Protein AF-A0A5M6A7K4-F1 (afdb_monomer_lite)

Sequence (296 aa):
MKKTVLKIGRMVAIASSCFLFGFVDASAQKILRKSENMRPVWLVSKTPETTNETFHYQLVEAENESLEKARHDCLLALSRYIGQAWKISGEAETDIRMEQKNGAYTESSVYNFHYKIENEEISVTTTKYDEYWEYVYYPGGGRYHCYVLFGVADVPVPRFDRLSFTRKYGVRGMVRSLIVPGWGQMYKGSTVKGLCILGGEVLLAGGIIVSESLRSSYVKKMHEQPKHQQTYNTKADNWENVRNVCIGAAAALYVYNLIDAIVMNGRKRAVVHRPVQFAMYPSVGECNGVSFALNF

Organism: NCBI:txid246787

Radius of gyration: 30.24 Å; chains: 1; bounding box: 66×81×85 Å

Foldseek 3Di:
DVVVVVVVVVVVVVVVVVVVPDPPPPPQKDFPDKPDPDAFCCPPPNNDDFPDDQWDKDKFKAKFADPVVRVVVSVVRVVVVVCVVVVADFDWDWDWDADDDDPDRPRFTWIWTWGDDPHDIDIKIKTWDDKMWTWIAHPVGIMIMIMTMMIIGPDPDGDDFDKDKFQAPACVLLVLCVVANLRSCVVLVNNVSSCVLRVLLVVLVVLLVVLVVLLVVLVVVLVVCVVCNVVSVVRSVVSVVSNVVSVVSNVVSSVVSNVCSHPDGGHIYIDTDDPFDWDWDFDDDPDTDIDTDTDD

InterPro domains:
  IPR043738 Domain of unknown function DUF5683 [PF18935] (173-268)

Secondary structure (DSSP, 8-state):
-HHHHHHHHHHHHHHHHHTSS------S-EEEEESSSS--HHHHT-PPPPSSSSEEEEEEEEEESSHHHHHHHHHHHHHHHHHHHTT--SPEEEEEEEEEETTEEEEEEEEEEEEEETTEEEEEEEEEEEEEEEEEEETTEEEEEEEEEEEEESSSS-----EEEE---THHHHHHHHHSTTHHHHHTT-HHHHHHHHHHHHHHHHHHHHHHHHHHHHHHHHHH-GGGHHHHHHHHHHHHHHHHHHHHHHHHHHHHHHHHHHHS--S-EEEE----EEEEEEE-SSS-EEEEEEE-

pLDDT: mean 79.08, std 16.54, range [32.59, 95.81]

Structure (mmCIF, N/CA/C/O backbone):
data_AF-A0A5M6A7K4-F1
#
_entry.id   AF-A0A5M6A7K4-F1
#
loop_
_atom_site.group_PDB
_atom_site.id
_atom_site.type_symbol
_atom_site.label_atom_id
_atom_site.label_alt_id
_atom_site.label_comp_id
_atom_site.label_asym_id
_atom_site.label_entity_id
_atom_site.label_seq_id
_atom_site.pdbx_PDB_ins_code
_atom_site.Cartn_x
_atom_site.Cartn_y
_atom_site.Cartn_z
_atom_site.occupancy
_atom_site.B_iso_or_equiv
_atom_site.auth_seq_id
_atom_site.auth_comp_id
_atom_site.auth_asym_id
_atom_site.auth_atom_id
_atom_site.pdbx_PDB_model_num
ATOM 1 N N . MET A 1 1 ? 18.664 19.995 -45.730 1.00 45.81 1 MET A N 1
ATOM 2 C CA . MET A 1 1 ? 18.750 19.017 -44.613 1.00 45.81 1 MET A CA 1
ATOM 3 C C . MET A 1 1 ? 19.050 19.596 -43.219 1.00 45.81 1 MET A C 1
ATOM 5 O O . MET A 1 1 ? 18.811 18.887 -42.253 1.00 45.81 1 MET A O 1
ATOM 9 N N . LYS A 1 2 ? 19.507 20.852 -43.048 1.00 35.69 2 LYS A N 1
ATOM 10 C CA . LYS A 1 2 ? 19.777 21.432 -41.707 1.00 35.69 2 LYS A CA 1
ATOM 11 C C . LYS A 1 2 ? 18.519 21.766 -40.874 1.00 35.69 2 LYS A C 1
ATOM 13 O O . LYS A 1 2 ? 18.569 21.716 -39.653 1.00 35.69 2 LYS A O 1
ATOM 18 N N . LYS A 1 3 ? 17.374 22.050 -41.512 1.00 35.75 3 LYS A N 1
ATOM 19 C CA . LYS A 1 3 ? 16.127 22.446 -40.819 1.00 35.75 3 LYS A CA 1
ATOM 20 C C . LYS A 1 3 ? 15.379 21.284 -40.139 1.00 35.75 3 LYS A C 1
ATOM 22 O O . LYS A 1 3 ? 14.677 21.515 -39.161 1.00 35.75 3 LYS A O 1
ATOM 27 N N . THR A 1 4 ? 15.543 20.047 -40.612 1.00 42.44 4 THR A N 1
ATOM 28 C CA . THR A 1 4 ? 14.817 18.875 -40.081 1.00 42.44 4 THR A CA 1
ATOM 29 C C . THR A 1 4 ? 15.490 18.296 -38.833 1.00 42.44 4 THR A C 1
ATOM 31 O O . THR A 1 4 ? 14.809 17.957 -37.873 1.00 42.44 4 THR A O 1
ATOM 34 N N . VAL A 1 5 ? 16.828 18.286 -38.794 1.00 43.28 5 VAL A N 1
ATOM 35 C CA . VAL A 1 5 ? 17.614 17.844 -37.623 1.00 43.28 5 VAL A CA 1
ATOM 36 C C . VAL A 1 5 ? 17.421 18.794 -36.433 1.00 43.28 5 VAL A C 1
ATOM 38 O O . VAL A 1 5 ? 17.277 18.344 -35.301 1.00 43.28 5 VAL A O 1
ATOM 41 N N . LEU A 1 6 ? 17.299 20.103 -36.690 1.00 36.62 6 LEU A N 1
ATOM 42 C CA . LEU A 1 6 ? 17.031 21.105 -35.651 1.00 36.62 6 LEU A CA 1
ATOM 43 C C . LEU A 1 6 ? 15.612 20.986 -35.054 1.00 36.62 6 LEU A C 1
ATOM 45 O O . LEU A 1 6 ? 15.412 21.292 -33.881 1.00 36.62 6 LEU A O 1
ATOM 49 N N . LYS A 1 7 ? 14.625 20.512 -35.832 1.00 39.88 7 LYS A N 1
ATOM 50 C CA . LYS A 1 7 ? 13.257 20.260 -35.339 1.00 39.88 7 LYS A CA 1
ATOM 51 C C . LYS A 1 7 ? 13.176 19.016 -34.449 1.00 39.88 7 LYS A C 1
ATOM 53 O O . LYS A 1 7 ? 12.461 19.046 -33.454 1.00 39.88 7 LYS A O 1
ATOM 58 N N . ILE A 1 8 ? 13.933 17.964 -34.765 1.00 44.06 8 ILE A N 1
ATOM 59 C CA . ILE A 1 8 ? 13.972 16.733 -33.959 1.00 44.06 8 ILE A CA 1
ATOM 60 C C . ILE A 1 8 ? 14.760 16.969 -32.661 1.00 44.06 8 ILE A C 1
ATOM 62 O O . ILE A 1 8 ? 14.288 16.590 -31.595 1.00 44.06 8 ILE A O 1
ATOM 66 N N . GLY A 1 9 ? 15.878 17.705 -32.715 1.00 40.88 9 GLY A N 1
ATOM 67 C CA . GLY A 1 9 ? 16.622 18.107 -31.512 1.00 40.88 9 GLY A CA 1
ATOM 68 C C . GLY A 1 9 ? 15.810 18.988 -30.552 1.00 40.88 9 GLY A C 1
ATOM 69 O O . GLY A 1 9 ? 15.893 18.808 -29.340 1.00 40.88 9 GLY A O 1
ATOM 70 N N . ARG A 1 10 ? 14.955 19.886 -31.073 1.00 36.62 10 ARG A N 1
ATOM 71 C CA . ARG A 1 10 ? 14.029 20.677 -30.239 1.00 36.62 10 ARG A CA 1
ATOM 72 C C . ARG A 1 10 ? 12.881 19.836 -29.672 1.00 36.62 10 ARG A C 1
ATOM 74 O O . ARG A 1 10 ? 12.503 20.077 -28.536 1.00 36.62 10 ARG A O 1
ATOM 81 N N . MET A 1 11 ? 12.362 18.837 -30.393 1.00 36.78 11 MET A N 1
ATOM 82 C CA . MET A 1 11 ? 11.334 17.939 -29.841 1.00 36.78 11 MET A CA 1
ATOM 83 C C . MET A 1 11 ? 11.874 17.011 -28.745 1.00 36.78 11 MET A C 1
ATOM 85 O O . MET A 1 11 ? 11.184 16.802 -27.754 1.00 36.78 11 MET A O 1
ATOM 89 N N . VAL A 1 12 ? 13.113 16.522 -28.864 1.00 42.81 12 VAL A N 1
ATOM 90 C CA . VAL A 1 12 ? 13.747 15.705 -27.812 1.00 42.81 12 VAL A CA 1
ATOM 91 C C . VAL A 1 12 ? 14.069 16.550 -26.572 1.00 42.81 12 VAL A C 1
ATOM 93 O O . VAL A 1 12 ? 13.842 16.099 -25.455 1.00 42.81 12 VAL A O 1
ATOM 96 N N . ALA A 1 13 ? 14.486 17.810 -26.743 1.00 37.41 13 ALA A N 1
ATOM 97 C CA . ALA A 1 13 ? 14.678 18.728 -25.617 1.00 37.41 13 ALA A CA 1
ATOM 98 C C . ALA A 1 13 ? 13.356 19.105 -24.916 1.00 37.41 13 ALA A C 1
ATOM 100 O O . ALA A 1 13 ? 13.328 19.226 -23.694 1.00 37.41 13 ALA A O 1
ATOM 101 N N . ILE A 1 14 ? 12.249 19.237 -25.658 1.00 39.69 14 ILE A N 1
ATOM 102 C CA . ILE A 1 14 ? 10.921 19.506 -25.078 1.00 39.69 14 ILE A CA 1
ATOM 103 C C . ILE A 1 14 ? 10.372 18.254 -24.368 1.00 39.69 14 ILE A C 1
ATOM 105 O O . ILE A 1 14 ? 9.824 18.375 -23.277 1.00 39.69 14 ILE A O 1
ATOM 109 N N . ALA A 1 15 ? 10.605 17.050 -24.903 1.00 36.81 15 ALA A N 1
ATOM 110 C CA . ALA A 1 15 ? 10.213 15.799 -24.247 1.00 36.81 15 ALA A CA 1
ATOM 111 C C . ALA A 1 15 ? 11.038 15.503 -22.977 1.00 36.81 15 ALA A C 1
ATOM 113 O O . ALA A 1 15 ? 10.474 15.062 -21.977 1.00 36.81 15 ALA A O 1
ATOM 114 N N . SER A 1 16 ? 12.342 15.815 -22.960 1.00 36.19 16 SER A N 1
ATOM 115 C CA . SER A 1 16 ? 13.162 15.734 -21.738 1.00 36.19 16 SER A CA 1
ATOM 116 C C . SER A 1 16 ? 12.837 16.829 -20.720 1.00 36.19 16 SER A C 1
ATOM 118 O O . SER A 1 16 ? 12.965 16.590 -19.522 1.00 36.19 16 SER A O 1
ATOM 120 N N . SER A 1 17 ? 12.366 18.003 -21.153 1.00 32.59 17 SER A N 1
ATOM 121 C CA . SER A 1 17 ? 11.946 19.060 -20.226 1.00 32.59 17 SER A CA 1
ATOM 122 C C . SER A 1 17 ? 10.604 18.759 -19.549 1.00 32.59 17 SER A C 1
ATOM 124 O O . SER A 1 17 ? 10.379 19.239 -18.442 1.00 32.59 17 SER A O 1
ATOM 126 N N . CYS A 1 18 ? 9.737 17.936 -20.149 1.00 35.72 18 CYS A N 1
ATOM 127 C CA . CYS A 1 18 ? 8.481 17.505 -19.523 1.00 35.72 18 CYS A CA 1
ATOM 128 C C . CYS A 1 18 ? 8.669 16.444 -18.425 1.00 35.72 18 CYS A C 1
ATOM 130 O O . CYS A 1 18 ? 7.785 16.293 -17.591 1.00 35.72 18 CYS A O 1
ATOM 132 N N . PHE A 1 19 ? 9.818 15.761 -18.363 1.00 40.25 19 PHE A N 1
ATOM 133 C CA . PHE A 1 19 ? 10.153 14.858 -17.250 1.00 40.25 19 PHE A CA 1
ATOM 134 C C . PHE A 1 19 ? 10.735 15.581 -16.021 1.00 40.25 19 PHE A C 1
ATOM 136 O O . PHE A 1 19 ? 10.876 14.969 -14.965 1.00 40.25 19 PHE A O 1
ATOM 143 N N . LEU A 1 20 ? 11.047 16.878 -16.140 1.00 38.31 20 LEU A N 1
ATOM 144 C CA . LEU A 1 20 ? 11.558 17.716 -15.047 1.00 38.31 20 LEU A CA 1
ATOM 145 C C . LEU A 1 20 ? 10.519 18.687 -14.474 1.00 38.31 20 LEU A C 1
ATOM 147 O O . LEU A 1 20 ? 10.779 19.309 -13.446 1.00 38.31 20 LEU A O 1
ATOM 151 N N . PHE A 1 21 ? 9.321 18.769 -15.059 1.00 37.84 21 PHE A N 1
ATOM 152 C CA . PHE A 1 21 ? 8.174 19.342 -14.363 1.00 37.84 21 PHE A CA 1
ATOM 153 C C . PHE A 1 21 ? 7.624 18.288 -13.409 1.00 37.84 21 PHE A C 1
ATOM 155 O O . PHE A 1 21 ? 6.645 17.597 -13.689 1.00 37.84 21 PHE A O 1
ATOM 162 N N . GLY A 1 22 ? 8.322 18.155 -12.277 1.00 39.47 22 GLY A N 1
ATOM 163 C CA . GLY A 1 22 ? 7.760 17.571 -11.077 1.00 39.47 22 GLY A CA 1
ATOM 164 C C . GLY A 1 22 ? 6.366 18.148 -10.880 1.00 39.47 22 GLY A C 1
ATOM 165 O O . GLY A 1 22 ? 6.172 19.362 -10.952 1.00 39.47 22 GLY A O 1
ATOM 166 N N . PHE A 1 23 ? 5.413 17.236 -10.737 1.00 40.03 23 PHE A N 1
ATOM 167 C CA . PHE A 1 23 ? 4.038 17.495 -10.365 1.00 40.03 23 PHE A CA 1
ATOM 168 C C . PHE A 1 23 ? 3.978 18.699 -9.428 1.00 40.03 23 PHE A C 1
ATOM 170 O O . PHE A 1 23 ? 4.566 18.697 -8.348 1.00 40.03 23 PHE A O 1
ATOM 177 N N . VAL A 1 24 ? 3.323 19.754 -9.902 1.00 37.09 24 VAL A N 1
ATOM 178 C CA . VAL A 1 24 ? 2.958 20.898 -9.083 1.00 37.09 24 VAL A CA 1
ATOM 179 C C . VAL A 1 24 ? 2.036 20.344 -8.003 1.00 37.09 24 VAL A C 1
ATOM 181 O O . VAL A 1 24 ? 0.857 20.110 -8.263 1.00 37.09 24 VAL A O 1
ATOM 184 N N . ASP A 1 25 ? 2.569 20.094 -6.807 1.00 39.78 25 ASP A N 1
ATOM 185 C CA . ASP A 1 25 ? 1.758 19.911 -5.608 1.00 39.78 25 ASP A CA 1
ATOM 186 C C . ASP A 1 25 ? 1.135 21.274 -5.282 1.00 39.78 25 ASP A C 1
ATOM 188 O O . ASP A 1 25 ? 1.586 22.026 -4.420 1.00 39.78 25 ASP A O 1
ATOM 192 N N . ALA A 1 26 ? 0.071 21.613 -6.009 1.00 42.75 26 ALA A N 1
ATOM 193 C CA . ALA A 1 26 ? -0.894 22.631 -5.621 1.00 42.75 26 ALA A CA 1
ATOM 194 C C . ALA A 1 26 ? -1.810 22.064 -4.521 1.00 42.75 26 ALA A C 1
ATOM 196 O O . ALA A 1 26 ? -3.032 22.067 -4.630 1.00 42.75 26 ALA A O 1
ATOM 197 N N . SER A 1 27 ? -1.197 21.556 -3.454 1.00 47.81 27 SER A N 1
ATOM 198 C CA . SER A 1 27 ? -1.838 21.335 -2.168 1.00 47.81 27 SER A CA 1
ATOM 199 C C . SER A 1 27 ? -0.900 21.905 -1.117 1.00 47.81 27 SER A C 1
ATOM 201 O O . SER A 1 27 ? 0.233 21.457 -0.968 1.00 47.81 27 SER A O 1
ATOM 203 N N . ALA A 1 28 ? -1.363 22.909 -0.375 1.00 57.09 28 ALA A N 1
ATOM 204 C CA . ALA A 1 28 ? -0.623 23.547 0.715 1.00 57.09 28 ALA A CA 1
ATOM 205 C C . ALA A 1 28 ? -0.355 22.608 1.916 1.00 57.09 28 ALA A C 1
ATOM 207 O O . ALA A 1 28 ? 0.068 23.067 2.975 1.00 57.09 28 ALA A O 1
ATOM 208 N N . GLN A 1 29 ? -0.628 21.309 1.769 1.00 70.81 29 GLN A N 1
ATOM 209 C CA . GLN A 1 29 ? -0.476 20.282 2.786 1.00 70.81 29 GLN A CA 1
ATOM 210 C C . GLN A 1 29 ? 0.828 19.526 2.561 1.00 70.81 29 GLN A C 1
ATOM 212 O O . GLN A 1 29 ? 0.985 18.783 1.591 1.00 70.81 29 GLN A O 1
ATOM 217 N N . LYS A 1 30 ? 1.771 19.687 3.489 1.00 82.38 30 LYS A N 1
ATOM 218 C CA . LYS A 1 30 ? 3.029 18.939 3.464 1.00 82.38 30 LYS A CA 1
ATOM 219 C C . LYS A 1 30 ? 3.018 17.880 4.555 1.00 82.38 30 LYS A C 1
ATOM 221 O O . LYS A 1 30 ? 2.994 18.210 5.738 1.00 82.38 30 LYS A O 1
ATOM 226 N N . ILE A 1 31 ? 3.095 16.608 4.165 1.00 84.50 31 ILE A N 1
ATOM 227 C CA . ILE A 1 31 ? 3.308 15.508 5.112 1.00 84.50 31 ILE A CA 1
ATOM 228 C C . ILE A 1 31 ? 4.764 15.568 5.584 1.00 84.50 31 ILE A C 1
ATOM 230 O O . ILE A 1 31 ? 5.691 15.345 4.804 1.00 84.50 31 ILE A O 1
ATOM 234 N N . LEU A 1 32 ? 4.973 15.885 6.861 1.00 85.69 32 LEU A N 1
ATOM 235 C CA . LEU A 1 32 ? 6.304 16.020 7.459 1.00 85.69 32 LEU A CA 1
ATOM 236 C C . LEU A 1 32 ? 6.776 14.723 8.118 1.00 85.69 32 LEU A C 1
ATOM 238 O O . LEU A 1 32 ? 7.954 14.377 8.037 1.00 85.69 32 LEU A O 1
ATOM 242 N N . ARG A 1 33 ? 5.868 14.006 8.788 1.00 89.81 33 ARG A N 1
ATOM 243 C CA . ARG A 1 33 ? 6.166 12.742 9.478 1.00 89.81 33 ARG A CA 1
ATOM 244 C C . ARG A 1 33 ? 5.052 11.741 9.238 1.00 89.81 33 ARG A C 1
ATOM 246 O O . ARG A 1 33 ? 3.922 12.117 8.959 1.00 89.81 33 ARG A O 1
ATOM 253 N N . LYS A 1 34 ? 5.381 10.463 9.356 1.00 92.75 34 LYS A N 1
ATOM 254 C CA . LYS A 1 34 ? 4.441 9.354 9.215 1.00 92.75 34 LYS A CA 1
ATOM 255 C C . LYS A 1 34 ? 4.943 8.152 9.995 1.00 92.75 34 LYS A C 1
ATOM 257 O O . LYS A 1 34 ? 6.152 7.970 10.130 1.00 92.75 34 LYS A O 1
ATOM 262 N N . SER A 1 35 ? 4.003 7.354 10.478 1.00 90.62 35 SER A N 1
ATOM 263 C CA . SER A 1 35 ? 4.255 6.078 11.156 1.00 90.62 35 SER A CA 1
ATOM 264 C C . SER A 1 35 ? 4.945 5.056 10.249 1.00 90.62 35 SER A C 1
ATOM 266 O O . SER A 1 35 ? 5.832 4.327 10.681 1.00 90.62 35 SER A O 1
ATOM 268 N N . GLU A 1 36 ? 4.569 5.030 8.971 1.00 87.81 36 GLU A N 1
ATOM 269 C CA . GLU A 1 36 ? 5.081 4.091 7.975 1.00 87.81 36 GLU A CA 1
ATOM 270 C C . GLU A 1 36 ? 5.543 4.823 6.722 1.00 87.81 36 GLU A C 1
ATOM 272 O O . GLU A 1 36 ? 4.942 5.805 6.296 1.00 87.81 36 GLU A O 1
ATOM 277 N N . ASN A 1 37 ? 6.563 4.292 6.044 1.00 86.06 37 ASN A N 1
ATOM 278 C CA . ASN A 1 37 ? 7.068 4.889 4.804 1.00 86.06 37 ASN A CA 1
ATOM 279 C C . ASN A 1 37 ? 6.017 4.974 3.688 1.00 86.06 37 ASN A C 1
ATOM 281 O O . ASN A 1 37 ? 6.095 5.861 2.837 1.00 86.06 37 ASN A O 1
ATOM 285 N N . MET A 1 38 ? 5.039 4.072 3.676 1.00 87.19 38 MET A N 1
ATOM 286 C CA . MET A 1 38 ? 3.926 4.092 2.734 1.00 87.19 38 MET A CA 1
ATOM 287 C C . MET A 1 38 ? 2.628 3.822 3.485 1.00 87.19 38 MET A C 1
ATOM 289 O O . MET A 1 38 ? 2.605 2.952 4.356 1.00 87.19 38 MET A O 1
ATOM 293 N N . ARG A 1 39 ? 1.550 4.506 3.086 1.00 90.94 39 ARG A N 1
ATOM 294 C CA . ARG A 1 39 ? 0.203 4.216 3.586 1.00 90.94 39 ARG A CA 1
ATOM 295 C C . ARG A 1 39 ? -0.130 2.724 3.377 1.00 90.94 39 ARG A C 1
ATOM 297 O O . ARG A 1 39 ? 0.174 2.186 2.302 1.00 90.94 39 ARG A O 1
ATOM 304 N N . PRO A 1 40 ? -0.701 2.037 4.379 1.00 92.44 40 PRO A N 1
ATOM 305 C CA . PRO A 1 40 ? -0.986 0.607 4.304 1.00 92.44 40 PRO A CA 1
ATOM 306 C 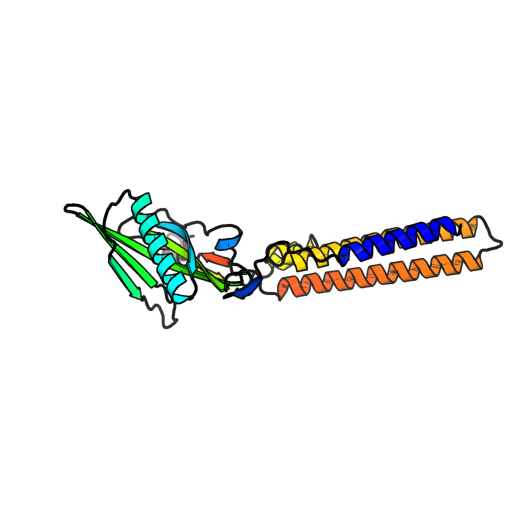C . PRO A 1 40 ? -2.099 0.283 3.295 1.00 92.44 40 PRO A C 1
ATOM 308 O O . PRO A 1 40 ? -2.907 1.131 2.921 1.00 92.44 40 PRO A O 1
ATOM 311 N N . VAL A 1 41 ? -2.154 -0.974 2.845 1.00 90.62 41 VAL A N 1
ATOM 312 C CA . VAL A 1 41 ? -3.123 -1.446 1.833 1.00 90.62 41 VAL A CA 1
ATOM 313 C C . VAL A 1 41 ? -4.574 -1.261 2.288 1.00 90.62 41 VAL A C 1
ATOM 315 O O . VAL A 1 41 ? -5.408 -0.860 1.471 1.00 90.62 41 VAL A O 1
ATOM 318 N N . TRP A 1 42 ? -4.838 -1.503 3.578 1.00 91.25 42 TRP A N 1
ATOM 319 C CA . TRP A 1 42 ? -6.162 -1.361 4.189 1.00 91.25 42 TRP A CA 1
ATOM 320 C C . TRP A 1 42 ? -6.663 0.084 4.229 1.00 91.25 42 TRP A C 1
ATOM 322 O O . TRP A 1 42 ? -7.867 0.286 4.292 1.00 91.25 42 TRP A O 1
ATOM 332 N N . LEU A 1 43 ? -5.760 1.068 4.134 1.00 91.31 43 LEU A N 1
ATOM 333 C CA . LEU A 1 43 ? -6.108 2.486 4.066 1.00 91.31 43 LEU A CA 1
ATOM 334 C C . LEU A 1 43 ? -6.292 2.969 2.620 1.00 91.31 43 LEU A C 1
ATOM 336 O O . LEU A 1 43 ? -7.163 3.777 2.337 1.00 91.31 43 LEU A O 1
ATOM 340 N N . VAL A 1 44 ? -5.448 2.505 1.692 1.00 87.12 44 VAL A N 1
ATOM 341 C CA . VAL A 1 44 ? -5.395 3.073 0.329 1.00 87.12 44 VAL A CA 1
ATOM 342 C C . VAL A 1 44 ? -6.336 2.387 -0.655 1.00 87.12 44 VAL A C 1
ATOM 344 O O . VAL A 1 44 ? -6.747 3.006 -1.630 1.00 87.12 44 VAL A O 1
ATOM 347 N N . SER A 1 45 ? -6.587 1.089 -0.485 1.00 79.94 45 SER A N 1
ATOM 348 C CA . SER A 1 45 ? -7.190 0.288 -1.559 1.00 79.94 45 SER A CA 1
ATOM 349 C C . SER A 1 45 ? -8.358 -0.565 -1.112 1.00 79.94 45 SER A C 1
ATOM 351 O O . SER A 1 45 ? -9.428 -0.470 -1.701 1.00 79.94 45 SER A O 1
ATOM 353 N N . LYS A 1 46 ? -8.154 -1.434 -0.121 1.00 80.62 46 LYS A N 1
ATOM 354 C CA . LYS A 1 46 ? -9.167 -2.403 0.274 1.00 80.62 46 LYS A CA 1
ATOM 355 C C . LYS A 1 46 ? -8.945 -2.821 1.717 1.00 80.62 46 LYS A C 1
ATOM 357 O O . LYS A 1 46 ? -7.864 -3.313 2.053 1.00 80.62 46 LYS A O 1
ATOM 362 N N . THR A 1 47 ? -9.968 -2.630 2.542 1.00 85.69 47 THR A N 1
ATOM 363 C CA . THR A 1 47 ? -10.041 -3.205 3.885 1.00 85.69 47 THR A CA 1
ATOM 364 C C . THR A 1 47 ? -10.011 -4.735 3.796 1.00 85.69 47 THR A C 1
ATOM 366 O O . THR A 1 47 ? -10.442 -5.302 2.789 1.00 85.69 47 THR A O 1
ATOM 369 N N . PRO A 1 48 ? -9.443 -5.442 4.786 1.00 85.06 48 PRO A N 1
ATOM 370 C CA . PRO A 1 48 ? -9.429 -6.900 4.755 1.00 85.06 48 PRO A CA 1
ATOM 371 C C . PRO A 1 48 ? -10.858 -7.457 4.668 1.00 85.06 48 PRO A C 1
ATOM 373 O O . PRO A 1 48 ? -11.795 -6.849 5.173 1.00 85.06 48 PRO A O 1
ATOM 376 N N . GLU A 1 49 ? -11.023 -8.601 4.010 1.00 85.19 49 GLU A N 1
ATOM 377 C CA . GLU A 1 49 ? -12.286 -9.343 4.062 1.00 85.19 49 GLU A CA 1
ATOM 378 C C . GLU A 1 49 ? -12.317 -10.172 5.341 1.00 85.19 49 GLU A C 1
ATOM 380 O O . GLU A 1 49 ? -11.294 -10.747 5.729 1.00 85.19 49 GLU A O 1
ATOM 385 N N . THR A 1 50 ? -13.477 -10.221 5.986 1.00 86.25 50 THR A N 1
ATOM 386 C CA . THR A 1 50 ? -13.683 -11.012 7.197 1.00 86.25 50 THR A CA 1
ATOM 387 C C . THR A 1 50 ? -13.728 -12.499 6.851 1.00 86.25 50 THR A C 1
ATOM 389 O O . THR A 1 50 ? -14.217 -12.894 5.790 1.00 86.25 50 THR A O 1
ATOM 392 N N . THR A 1 51 ? -13.203 -13.362 7.728 1.00 83.88 51 THR A N 1
ATOM 393 C CA . THR A 1 51 ? -13.353 -14.822 7.537 1.00 83.88 51 THR A CA 1
ATOM 394 C C . THR A 1 51 ? -14.713 -15.356 7.964 1.00 83.88 51 THR A C 1
ATOM 396 O O . THR A 1 51 ? -15.037 -16.505 7.667 1.00 83.88 51 THR A O 1
ATOM 399 N N . ASN A 1 52 ? -15.477 -14.558 8.704 1.00 85.62 52 ASN A N 1
ATOM 400 C CA . ASN A 1 52 ? -16.756 -14.937 9.277 1.00 85.62 52 ASN A CA 1
ATOM 401 C C . ASN A 1 52 ? -17.667 -13.708 9.424 1.00 85.62 52 ASN A C 1
ATOM 403 O O . ASN A 1 52 ? -17.225 -12.573 9.262 1.00 85.62 52 ASN A O 1
ATOM 407 N N . GLU A 1 53 ? -18.931 -13.961 9.750 1.00 88.44 53 GLU A N 1
ATOM 408 C CA . GLU A 1 53 ? -19.988 -12.946 9.865 1.00 88.44 53 GLU A CA 1
ATOM 409 C C . GLU A 1 53 ? -20.188 -12.452 11.310 1.00 88.44 53 GLU A C 1
ATOM 411 O O . GLU A 1 53 ? -21.157 -11.767 11.605 1.00 88.44 53 GLU A O 1
ATOM 416 N N . THR A 1 54 ? -19.297 -12.815 12.244 1.00 89.81 54 THR A N 1
ATOM 417 C CA . THR A 1 54 ? -19.440 -12.441 13.668 1.00 89.81 54 THR A CA 1
ATOM 418 C C . THR A 1 54 ? -18.934 -11.032 13.975 1.00 89.81 54 THR A C 1
ATOM 420 O O . THR A 1 54 ? -19.123 -10.530 15.084 1.00 89.81 54 THR A O 1
ATOM 423 N N . PHE A 1 55 ? -18.239 -10.415 13.022 1.00 91.62 55 PHE A N 1
ATOM 424 C CA . PHE A 1 55 ? -17.681 -9.079 13.141 1.00 91.62 55 PHE A CA 1
ATOM 425 C C . PHE A 1 55 ? -17.466 -8.473 11.751 1.00 91.62 55 PHE A C 1
ATOM 427 O O . PHE A 1 55 ? -17.330 -9.201 10.763 1.00 91.62 55 PHE A O 1
ATOM 434 N N . HIS A 1 56 ? -17.315 -7.153 11.696 1.00 93.25 56 HIS A N 1
ATOM 435 C CA . HIS A 1 56 ? -16.903 -6.428 10.498 1.00 93.25 56 HIS A CA 1
ATOM 436 C C . HIS A 1 56 ? -15.708 -5.508 10.768 1.00 93.25 56 HIS A C 1
ATOM 438 O O . HIS A 1 56 ? -15.424 -5.116 11.902 1.00 93.25 56 HIS A O 1
ATOM 444 N N . TYR A 1 57 ? -14.974 -5.165 9.707 1.00 93.19 57 TYR A N 1
ATOM 445 C CA . TYR A 1 57 ? -13.892 -4.188 9.787 1.00 93.19 57 TYR A CA 1
ATOM 446 C C . TYR A 1 57 ? -14.430 -2.770 9.643 1.00 93.19 57 TYR A C 1
ATOM 448 O O . TYR A 1 57 ? -15.090 -2.462 8.653 1.00 93.19 57 TYR A O 1
ATOM 456 N N . GLN A 1 58 ? -14.055 -1.896 10.574 1.00 94.00 58 GLN A N 1
ATOM 457 C CA . GLN A 1 58 ? -14.374 -0.476 10.529 1.00 94.00 58 GLN A CA 1
ATOM 458 C C . GLN A 1 58 ? -13.091 0.356 10.492 1.00 94.00 58 GLN A C 1
ATOM 460 O O . GLN A 1 58 ? -12.218 0.236 11.354 1.00 94.00 58 GLN A O 1
ATOM 465 N N . LEU A 1 59 ? -12.986 1.219 9.481 1.00 94.62 59 LEU A N 1
ATOM 466 C CA . LEU A 1 59 ? -11.943 2.237 9.398 1.00 94.62 59 LEU A CA 1
ATOM 467 C C . LEU A 1 59 ? -12.434 3.504 10.095 1.00 94.62 59 LEU A C 1
ATOM 469 O O . LEU A 1 59 ? -13.519 3.998 9.789 1.00 94.62 59 LEU A O 1
ATOM 473 N N . VAL A 1 60 ? -11.627 4.032 11.008 1.00 94.44 60 VAL A N 1
ATOM 474 C CA . VAL A 1 60 ? -11.905 5.301 11.679 1.00 94.44 60 VAL A CA 1
ATOM 475 C C . VAL A 1 60 ? -10.718 6.234 11.508 1.00 94.44 60 VAL A C 1
ATOM 477 O O . VAL A 1 60 ? -9.564 5.807 11.593 1.00 94.44 60 VAL A O 1
ATOM 480 N N . GLU A 1 61 ? -11.013 7.505 11.260 1.00 95.50 61 GLU A N 1
ATOM 481 C CA . GLU A 1 61 ? -10.027 8.568 11.121 1.00 95.50 61 GLU A CA 1
ATOM 482 C C . GLU A 1 61 ? -10.351 9.732 12.056 1.00 95.50 61 GLU A C 1
ATOM 484 O O . GLU A 1 61 ? -11.519 10.032 12.316 1.00 95.50 61 GLU A O 1
ATOM 489 N N . ALA A 1 62 ? -9.310 10.379 12.570 1.00 95.06 62 ALA A N 1
ATOM 490 C CA . ALA A 1 62 ? -9.435 11.601 13.349 1.00 95.06 62 ALA A CA 1
ATOM 491 C C . ALA A 1 62 ? -8.185 12.472 13.218 1.00 95.06 62 ALA A C 1
ATOM 493 O O . ALA A 1 62 ? -7.085 11.990 12.925 1.00 95.06 62 ALA A O 1
ATOM 494 N N . GLU A 1 63 ? -8.356 13.767 13.472 1.00 93.94 63 GLU A N 1
ATOM 495 C CA . GLU A 1 63 ? -7.304 14.768 13.340 1.00 93.94 63 GLU A CA 1
ATOM 496 C C . GLU A 1 63 ? -7.173 15.600 14.606 1.00 93.94 63 GLU A C 1
ATOM 498 O O . GLU A 1 63 ? -8.149 16.182 15.076 1.00 93.94 63 GLU A O 1
ATOM 503 N N . ASN A 1 64 ? -5.957 15.711 15.138 1.00 93.75 64 ASN A N 1
ATOM 504 C CA . ASN A 1 64 ? -5.703 16.547 16.308 1.00 93.75 64 ASN A CA 1
ATOM 505 C C . ASN A 1 64 ? -4.256 17.069 16.339 1.00 93.75 64 ASN A C 1
ATOM 507 O O . ASN A 1 64 ? -3.390 16.616 15.599 1.00 93.75 64 ASN A O 1
ATOM 511 N N . GLU A 1 65 ? -3.964 18.028 17.210 1.00 91.62 65 GLU A N 1
ATOM 512 C CA . GLU A 1 65 ? -2.632 18.628 17.383 1.00 91.62 65 GLU A CA 1
ATOM 513 C C . GLU A 1 65 ? -1.618 17.661 18.013 1.00 91.62 65 GLU A C 1
ATOM 515 O O . GLU A 1 65 ? -0.414 17.776 17.786 1.00 91.62 65 GLU A O 1
ATOM 520 N N . SER A 1 66 ? -2.099 16.689 18.794 1.00 93.12 66 SER A N 1
ATOM 521 C CA . SER A 1 66 ? -1.284 15.650 19.431 1.00 93.12 66 SER A CA 1
ATOM 522 C C . SER A 1 66 ? -1.732 14.263 18.988 1.00 93.12 66 SER A C 1
ATOM 524 O O . SER A 1 66 ? -2.928 14.008 18.855 1.00 93.12 66 SER A O 1
ATOM 526 N N . LEU A 1 67 ? -0.772 13.350 18.823 1.00 91.56 67 LEU A N 1
ATOM 527 C CA . LEU A 1 67 ? -1.038 11.966 18.440 1.00 91.56 67 LEU A CA 1
ATOM 528 C C . LEU A 1 67 ? -1.959 11.254 19.441 1.00 91.56 67 LEU A C 1
ATOM 530 O O . LEU A 1 67 ? -2.884 10.567 19.023 1.00 91.56 67 LEU A O 1
ATOM 534 N N . GLU A 1 68 ? -1.758 11.455 20.747 1.00 91.81 68 GLU A N 1
ATOM 535 C CA . GLU A 1 68 ? -2.606 10.815 21.766 1.00 91.81 68 GLU A CA 1
ATOM 536 C C . GLU A 1 68 ? -4.040 11.345 21.736 1.00 91.81 68 GLU A C 1
ATOM 538 O O . GLU A 1 68 ? -4.989 10.578 21.872 1.00 91.81 68 GLU A O 1
ATOM 543 N N . LYS A 1 69 ? -4.211 12.647 21.475 1.00 93.50 69 LYS A N 1
ATOM 544 C CA . LYS A 1 69 ? -5.544 13.232 21.291 1.00 93.50 69 LYS A CA 1
ATOM 545 C C . LYS A 1 69 ? -6.208 12.690 20.026 1.00 93.50 69 LYS A C 1
ATOM 547 O O . LYS A 1 69 ? -7.362 12.302 20.084 1.00 93.50 69 LYS A O 1
ATOM 552 N N . ALA A 1 70 ? -5.469 12.568 18.921 1.00 93.88 70 ALA A N 1
ATOM 553 C CA . ALA A 1 70 ? -5.994 11.991 17.683 1.00 93.88 70 ALA A CA 1
ATOM 554 C C . ALA A 1 70 ? -6.395 10.513 17.861 1.00 93.88 70 ALA A C 1
ATOM 556 O O . ALA A 1 70 ? -7.426 10.089 17.352 1.00 93.88 70 ALA A O 1
ATOM 557 N N . ARG A 1 71 ? -5.627 9.725 18.627 1.00 92.44 71 ARG A N 1
ATOM 558 C CA . ARG A 1 71 ? -6.003 8.346 18.992 1.00 92.44 71 ARG A CA 1
ATOM 559 C C . ARG A 1 71 ? -7.270 8.296 19.836 1.00 92.44 71 ARG A C 1
ATOM 561 O O . ARG A 1 71 ? -8.132 7.459 19.582 1.00 92.44 71 ARG A O 1
ATOM 568 N N . HIS A 1 72 ? -7.381 9.179 20.825 1.00 91.75 72 HIS A N 1
ATOM 569 C CA . HIS A 1 72 ? -8.584 9.293 21.640 1.00 91.75 72 HIS A CA 1
ATOM 570 C C . HIS A 1 72 ? -9.798 9.693 20.788 1.00 91.75 72 HIS A C 1
ATOM 572 O O . HIS A 1 72 ? -10.846 9.059 20.878 1.00 91.75 72 HIS A O 1
ATOM 578 N N . ASP A 1 73 ? -9.637 10.658 19.883 1.00 93.94 73 ASP A N 1
ATOM 579 C CA . ASP A 1 73 ? -10.690 11.085 18.962 1.00 93.94 73 ASP A CA 1
ATOM 580 C C . ASP A 1 73 ? -11.110 9.967 17.996 1.00 93.94 73 ASP A C 1
ATOM 582 O O . ASP A 1 73 ? -12.296 9.853 17.691 1.00 93.94 73 ASP A O 1
ATOM 586 N N . CYS A 1 74 ? -10.190 9.089 17.571 1.00 93.88 74 CYS A N 1
ATOM 587 C CA . CYS A 1 74 ? -10.543 7.875 16.826 1.00 93.88 74 CYS A CA 1
ATOM 588 C C . CYS A 1 74 ? -11.441 6.939 17.650 1.00 93.88 74 CYS A C 1
ATOM 590 O O . CYS A 1 74 ? -12.388 6.373 17.109 1.00 93.88 74 CYS A O 1
ATOM 592 N N . LEU A 1 75 ? -11.191 6.777 18.953 1.00 90.94 75 LEU A N 1
ATOM 593 C CA . LEU A 1 75 ? -12.068 5.975 19.819 1.00 90.94 75 LEU A CA 1
ATOM 594 C C . LEU A 1 75 ? -13.447 6.627 19.984 1.00 90.94 75 LEU A C 1
ATOM 596 O O . LEU A 1 75 ? -14.459 5.931 19.934 1.00 90.94 75 LEU A O 1
ATOM 600 N N . LEU A 1 76 ? -13.506 7.956 20.102 1.00 91.25 76 LEU A N 1
ATOM 601 C CA . LEU A 1 76 ? -14.772 8.697 20.138 1.00 91.25 76 LEU A CA 1
ATOM 602 C C . LEU A 1 76 ? -15.537 8.605 18.811 1.00 91.25 76 LEU A C 1
ATOM 604 O O . LEU A 1 76 ? -16.762 8.518 18.791 1.00 91.25 76 LEU A O 1
ATOM 608 N N . ALA A 1 77 ? -14.839 8.636 17.679 1.00 93.44 77 ALA A N 1
ATOM 609 C CA . ALA A 1 77 ? -15.457 8.450 16.373 1.00 93.44 77 ALA A CA 1
ATOM 610 C C . ALA A 1 77 ? -15.977 7.012 16.197 1.00 93.44 77 ALA A C 1
ATOM 612 O O . ALA A 1 77 ? -17.072 6.829 15.664 1.00 93.44 77 ALA A O 1
ATOM 613 N N . LEU A 1 78 ? -15.260 6.008 16.717 1.00 92.88 78 LEU A N 1
ATOM 614 C CA . LEU A 1 78 ? -15.729 4.622 16.750 1.00 92.88 78 LEU A CA 1
ATOM 615 C C . LEU A 1 78 ? -16.991 4.465 17.609 1.00 92.88 78 LEU A C 1
ATOM 617 O O . LEU A 1 78 ? -17.960 3.862 17.155 1.00 92.88 78 LEU A O 1
ATOM 621 N N . SER A 1 79 ? -17.016 5.033 18.818 1.00 90.12 79 SER A N 1
ATOM 622 C CA . SER A 1 79 ? -18.187 4.937 19.700 1.00 90.12 79 SER A CA 1
ATOM 623 C C . SER A 1 79 ? -19.419 5.627 19.103 1.00 90.12 79 SER A C 1
ATOM 625 O O . SER A 1 79 ? -20.533 5.113 19.222 1.00 90.12 79 SER A O 1
ATOM 627 N N . ARG A 1 80 ? -19.230 6.749 18.391 1.00 90.50 80 ARG A N 1
ATOM 628 C CA . ARG A 1 80 ? -20.296 7.407 17.615 1.00 90.50 80 ARG A CA 1
ATOM 629 C C . ARG A 1 80 ? -20.786 6.537 16.463 1.00 90.50 80 ARG A C 1
ATOM 631 O O . ARG A 1 80 ? -21.994 6.454 16.264 1.00 90.50 80 ARG A O 1
ATOM 638 N N . TYR A 1 81 ? -19.879 5.895 15.725 1.00 91.94 81 TYR A N 1
ATOM 639 C CA . TYR A 1 81 ? -20.243 4.966 14.653 1.00 91.94 81 TYR A CA 1
ATOM 640 C C . TYR A 1 81 ? -21.107 3.818 15.185 1.00 91.94 81 TYR A C 1
ATOM 642 O O . TYR A 1 81 ? -22.181 3.573 14.645 1.00 91.94 81 TYR A O 1
ATOM 650 N N . ILE A 1 82 ? -20.689 3.175 16.280 1.00 89.75 82 ILE A N 1
ATOM 651 C CA . ILE A 1 82 ? -21.442 2.084 16.918 1.00 89.75 82 ILE A CA 1
ATOM 652 C C . ILE A 1 82 ? -22.820 2.580 17.377 1.00 89.75 82 ILE A C 1
ATOM 654 O O . ILE A 1 82 ? -23.836 1.961 17.061 1.00 89.75 82 ILE A O 1
ATOM 658 N N . GLY A 1 83 ? -22.868 3.738 18.044 1.00 86.31 83 GLY A N 1
ATOM 659 C CA . GLY A 1 83 ? -24.125 4.344 18.485 1.00 86.31 83 GLY A CA 1
ATOM 660 C C . GLY A 1 83 ? -25.092 4.616 17.329 1.00 86.31 83 GLY A C 1
ATOM 661 O O . GLY A 1 83 ? -26.279 4.317 17.426 1.00 86.31 83 GLY A O 1
ATOM 662 N N . GLN A 1 84 ? -24.591 5.114 16.195 1.00 87.56 84 GLN A N 1
ATOM 663 C CA . GLN A 1 84 ? -25.405 5.348 14.998 1.00 87.56 84 GLN A CA 1
ATOM 664 C C . GLN A 1 84 ? -25.849 4.046 14.322 1.00 87.56 84 GLN A C 1
ATOM 666 O O . GLN A 1 84 ? -27.022 3.915 13.968 1.00 87.56 84 GLN A O 1
ATOM 671 N N . ALA A 1 85 ? -24.936 3.087 14.155 1.00 85.94 85 ALA A N 1
ATOM 672 C CA . ALA A 1 85 ? -25.203 1.817 13.486 1.00 85.94 85 ALA A CA 1
ATOM 673 C C . ALA A 1 85 ? -26.282 1.008 14.217 1.00 85.94 85 ALA A C 1
ATOM 675 O O . ALA A 1 85 ? -27.165 0.431 13.582 1.00 85.94 85 ALA A O 1
ATOM 676 N N . TRP A 1 86 ? -26.239 1.001 15.550 1.00 83.56 86 TRP A N 1
ATOM 677 C CA . TRP A 1 86 ? -27.167 0.235 16.386 1.00 83.56 86 TRP A CA 1
ATOM 678 C C . TRP A 1 86 ? -28.318 1.079 16.945 1.00 83.56 86 TRP A C 1
ATOM 680 O O . TRP A 1 86 ? -29.148 0.565 17.688 1.00 83.56 86 TRP A O 1
ATOM 690 N N . LYS A 1 87 ? -28.405 2.358 16.548 1.00 82.56 87 LYS A N 1
ATOM 691 C CA . LYS A 1 87 ? -29.435 3.322 16.980 1.00 82.56 87 LYS A CA 1
ATOM 692 C C . LYS A 1 87 ? -29.529 3.456 18.503 1.00 82.56 87 LYS A C 1
ATOM 694 O O . LYS A 1 87 ? -30.617 3.525 19.068 1.00 82.56 87 LYS A O 1
ATOM 699 N N . ILE A 1 88 ? -28.374 3.508 19.151 1.00 79.62 88 ILE A N 1
ATOM 700 C CA . ILE A 1 88 ? -28.236 3.622 20.598 1.00 79.62 88 ILE A CA 1
ATOM 701 C C . ILE A 1 88 ? -28.054 5.094 20.977 1.00 79.62 88 ILE A C 1
ATOM 703 O O . ILE A 1 88 ? -27.150 5.769 20.482 1.00 79.62 88 ILE A O 1
ATOM 707 N N . SER A 1 89 ? -28.888 5.583 21.893 1.00 64.94 89 SER A N 1
ATOM 708 C CA . SER A 1 89 ? -28.732 6.884 22.548 1.00 64.94 89 SER A CA 1
ATOM 709 C C . SER A 1 89 ? -28.300 6.669 24.000 1.00 64.94 89 SER A C 1
ATOM 711 O O . SER A 1 89 ? -29.140 6.437 24.865 1.00 64.94 89 SER A O 1
ATOM 713 N N . GLY A 1 90 ? -26.993 6.711 24.267 1.00 66.00 90 GLY A N 1
ATOM 714 C CA . GLY A 1 90 ? -26.440 6.531 25.612 1.00 66.00 90 GLY A CA 1
ATOM 715 C C . GLY A 1 90 ? -24.967 6.930 25.702 1.00 66.00 90 GLY A C 1
ATOM 716 O O . GLY A 1 90 ? -24.296 7.095 24.681 1.00 66.00 90 GLY A O 1
ATOM 717 N N . GLU A 1 91 ? -24.471 7.097 26.927 1.00 67.62 91 GLU A N 1
ATOM 718 C CA . GLU A 1 91 ? -23.041 7.281 27.195 1.00 67.62 91 GLU A CA 1
ATOM 719 C C . GLU A 1 91 ? -22.320 5.931 27.098 1.00 67.62 91 GLU A C 1
ATOM 721 O O . GLU A 1 91 ? -22.815 4.925 27.607 1.00 67.62 91 GLU A O 1
ATOM 726 N N . ALA A 1 92 ? -21.170 5.914 26.419 1.00 72.06 92 ALA A N 1
ATOM 727 C CA . ALA A 1 92 ? -20.355 4.719 26.245 1.00 72.06 92 ALA A CA 1
ATOM 728 C C . ALA A 1 92 ? -19.212 4.710 27.265 1.00 72.06 92 ALA A C 1
ATOM 730 O O . ALA A 1 92 ? -18.336 5.578 27.218 1.00 72.06 92 ALA A O 1
ATOM 731 N N . GLU A 1 93 ? -19.182 3.715 28.145 1.00 74.56 93 GLU A N 1
ATOM 732 C CA . GLU A 1 93 ? -18.015 3.446 28.990 1.00 74.56 93 GLU A CA 1
ATOM 733 C C . GLU A 1 93 ? -17.064 2.497 28.248 1.00 74.56 93 GLU A C 1
ATOM 735 O O . GLU A 1 93 ? -17.515 1.547 27.608 1.00 74.56 93 GLU A O 1
ATOM 740 N N . THR A 1 94 ? -15.759 2.796 28.252 1.00 75.81 94 THR A N 1
ATOM 741 C CA . THR A 1 94 ? -14.756 2.041 27.481 1.00 75.81 94 THR A CA 1
ATOM 742 C C . THR A 1 94 ? -13.800 1.299 28.403 1.00 75.81 94 THR A C 1
ATOM 744 O O . THR A 1 94 ? -12.959 1.923 29.049 1.00 75.81 94 THR A O 1
ATOM 747 N N . ASP A 1 95 ? -13.850 -0.029 28.365 1.00 74.88 95 ASP A N 1
ATOM 748 C CA . ASP A 1 95 ? -12.897 -0.891 29.064 1.00 74.88 95 ASP A CA 1
ATOM 749 C C . ASP A 1 95 ? -11.809 -1.391 28.117 1.00 74.88 95 ASP A C 1
ATOM 751 O O . ASP A 1 95 ? -12.103 -1.982 27.075 1.00 74.88 95 ASP A O 1
ATOM 755 N N . ILE A 1 96 ? -10.540 -1.215 28.500 1.00 74.56 96 ILE A N 1
ATOM 756 C CA . ILE A 1 96 ? -9.384 -1.685 27.726 1.00 74.56 96 ILE A CA 1
ATOM 757 C C . ILE A 1 96 ? -8.860 -2.983 28.334 1.00 74.56 96 ILE A C 1
ATOM 759 O O . ILE A 1 96 ? -8.279 -2.992 29.420 1.00 74.56 96 ILE A O 1
ATOM 763 N N . ARG A 1 97 ? -9.001 -4.088 27.600 1.00 70.12 97 ARG A N 1
ATOM 764 C CA . ARG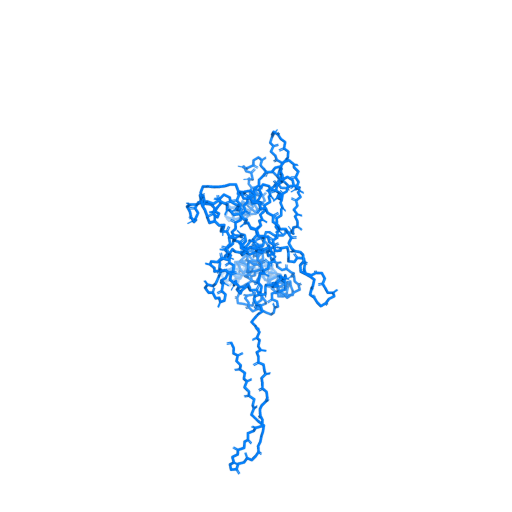 A 1 97 ? -8.366 -5.366 27.935 1.00 70.12 97 ARG A CA 1
ATOM 765 C C . ARG A 1 97 ? -7.127 -5.559 27.069 1.00 70.12 97 ARG A C 1
ATOM 767 O O . ARG A 1 97 ? -7.199 -5.550 25.841 1.00 70.12 97 ARG A O 1
ATOM 774 N N . MET A 1 98 ? -5.982 -5.740 27.720 1.00 63.66 98 MET A N 1
ATOM 775 C CA . MET A 1 98 ? -4.737 -6.116 27.053 1.00 63.66 98 MET A CA 1
ATOM 776 C C . MET A 1 98 ? -4.588 -7.635 27.091 1.00 63.66 98 MET A C 1
ATOM 778 O O . MET A 1 98 ? -4.371 -8.213 28.154 1.00 63.66 98 MET A O 1
ATOM 782 N N . GLU A 1 99 ? -4.703 -8.291 25.937 1.00 59.47 99 GLU A N 1
ATOM 783 C CA . GLU A 1 99 ? -4.448 -9.730 25.831 1.00 59.47 99 GLU A CA 1
ATOM 784 C C . GLU A 1 99 ? -2.980 -9.999 25.476 1.00 59.47 99 GLU A C 1
ATOM 786 O O . GLU A 1 99 ? -2.505 -9.647 24.399 1.00 59.47 99 GLU A O 1
ATOM 791 N N . GLN A 1 100 ? -2.251 -10.668 26.373 1.00 52.03 100 GLN A N 1
ATOM 792 C CA . GLN A 1 100 ? -0.895 -11.152 26.110 1.00 52.03 100 GLN A CA 1
ATOM 793 C C . GLN A 1 100 ? -0.951 -12.605 25.622 1.00 52.03 100 GLN A C 1
ATOM 795 O O . GLN A 1 100 ? -1.407 -13.491 26.344 1.00 52.03 100 GLN A O 1
ATOM 800 N N . LYS A 1 101 ? -0.447 -12.883 24.411 1.00 48.66 101 LYS A N 1
ATOM 801 C CA . LYS A 1 101 ? -0.438 -14.242 23.837 1.00 48.66 101 LYS A CA 1
ATOM 802 C C . LYS A 1 101 ? 0.976 -14.688 23.444 1.00 48.66 101 LYS A C 1
ATOM 804 O O . LYS A 1 101 ? 1.625 -14.054 22.621 1.00 48.66 101 LYS A O 1
ATOM 809 N N . ASN A 1 102 ? 1.432 -15.818 23.996 1.00 42.41 102 ASN A N 1
ATOM 810 C CA . ASN A 1 102 ? 2.698 -16.505 23.673 1.00 42.41 102 ASN A CA 1
ATOM 811 C C . ASN A 1 102 ? 3.994 -15.678 23.831 1.00 42.41 102 ASN A C 1
ATOM 813 O O . ASN A 1 102 ? 4.894 -15.802 23.004 1.00 42.41 102 ASN A O 1
ATOM 817 N N . GLY A 1 103 ? 4.115 -14.823 24.853 1.00 37.03 103 GLY A N 1
ATOM 818 C CA . GLY A 1 103 ? 5.368 -14.094 25.141 1.00 37.03 103 GLY A CA 1
ATOM 819 C C . GLY A 1 103 ? 5.804 -13.072 24.075 1.00 37.03 103 GLY A C 1
ATOM 820 O O . GLY A 1 103 ? 6.750 -12.324 24.296 1.00 37.03 103 GLY A O 1
ATOM 821 N N . ALA A 1 104 ? 5.094 -12.996 22.948 1.00 34.22 104 ALA A N 1
ATOM 822 C CA . ALA A 1 104 ? 5.200 -11.945 21.958 1.00 34.22 104 ALA A CA 1
ATOM 823 C C . ALA A 1 104 ? 4.115 -10.908 22.259 1.00 34.22 104 ALA A C 1
ATOM 825 O O . ALA A 1 104 ? 2.927 -11.233 22.297 1.00 34.22 104 ALA A O 1
ATOM 826 N N . TYR A 1 105 ? 4.524 -9.660 22.478 1.00 38.81 105 TYR A N 1
ATOM 827 C CA . TYR A 1 105 ? 3.618 -8.523 22.597 1.00 38.81 105 TYR A CA 1
ATOM 828 C C . TYR A 1 105 ? 2.856 -8.355 21.277 1.00 38.81 105 TYR A C 1
ATOM 830 O O . TYR A 1 105 ? 3.308 -7.685 20.353 1.00 38.81 105 TYR A O 1
ATOM 838 N N . THR A 1 106 ? 1.709 -9.014 21.162 1.00 44.94 106 THR A N 1
ATOM 839 C CA . THR A 1 106 ? 0.684 -8.619 20.203 1.00 44.94 106 THR A CA 1
ATOM 840 C C . THR A 1 106 ? -0.266 -7.787 21.032 1.00 44.94 106 THR A C 1
ATOM 842 O O . THR A 1 106 ? -1.079 -8.332 21.762 1.00 44.94 106 THR A O 1
ATOM 845 N N . GLU A 1 107 ? -0.063 -6.474 21.021 1.00 46.88 107 GLU A N 1
ATOM 846 C CA . GLU A 1 107 ? -0.898 -5.508 21.730 1.00 46.88 107 GLU A CA 1
ATOM 847 C C . GLU A 1 107 ? -2.261 -5.426 21.018 1.00 46.88 107 GLU A C 1
ATOM 849 O O . GLU A 1 107 ? -2.587 -4.449 20.349 1.00 46.88 107 GLU A O 1
ATOM 854 N N . SER A 1 108 ? -3.046 -6.506 21.071 1.00 55.06 108 SER A N 1
ATOM 855 C CA . SER A 1 108 ? -4.453 -6.464 20.692 1.00 55.06 108 SER A CA 1
ATOM 856 C C . SER A 1 108 ? -5.195 -5.834 21.858 1.00 55.06 108 SER A C 1
ATOM 858 O O . SER A 1 108 ? -5.617 -6.518 22.790 1.00 55.06 108 SER A O 1
ATOM 860 N N . SER A 1 109 ? -5.282 -4.507 21.837 1.00 68.81 109 SER A N 1
ATOM 861 C CA . SER A 1 109 ? -6.176 -3.767 22.720 1.00 68.81 109 SER A CA 1
ATOM 862 C C . SER A 1 109 ? -7.606 -4.124 22.316 1.00 68.81 109 SER A C 1
ATOM 864 O O . SER A 1 109 ? -8.069 -3.752 21.232 1.00 68.81 109 SER A O 1
ATOM 866 N N . VAL A 1 110 ? -8.268 -4.923 23.148 1.00 79.44 110 VAL A N 1
ATOM 867 C CA . VAL A 1 110 ? -9.701 -5.189 23.037 1.00 79.44 110 VAL A CA 1
ATOM 868 C C . VAL A 1 110 ? -10.407 -4.087 23.817 1.00 79.44 110 VAL A C 1
ATOM 870 O O . VAL A 1 110 ? -10.083 -3.861 24.982 1.00 79.44 110 VAL A O 1
ATOM 873 N N . TYR A 1 111 ? -11.335 -3.388 23.172 1.00 83.38 111 TYR A N 1
ATOM 874 C CA . TYR A 1 111 ? -12.131 -2.326 23.777 1.00 83.38 111 TYR A CA 1
ATOM 875 C C . TYR A 1 111 ? -13.572 -2.804 23.890 1.00 83.38 111 TYR A C 1
ATOM 877 O O . TYR A 1 111 ? -14.163 -3.187 22.879 1.00 83.38 111 TYR A O 1
ATOM 885 N N . ASN A 1 112 ? -14.137 -2.776 25.093 1.00 83.31 112 ASN A N 1
ATOM 886 C CA . ASN A 1 112 ? -15.565 -3.015 25.289 1.00 83.31 112 ASN A CA 1
ATOM 887 C C . ASN A 1 112 ? -16.266 -1.680 25.501 1.00 83.31 112 ASN A C 1
ATOM 889 O O . ASN A 1 112 ? -15.874 -0.927 26.389 1.00 83.31 112 ASN A O 1
ATOM 893 N N . PHE A 1 113 ? -17.277 -1.401 24.683 1.00 82.75 113 PHE A N 1
ATOM 894 C CA . PHE A 1 113 ? -18.146 -0.241 24.837 1.00 82.75 113 PHE A CA 1
ATOM 895 C C . PHE A 1 113 ? -19.441 -0.667 25.514 1.00 82.75 113 PHE A C 1
ATOM 897 O O . PHE A 1 113 ? -20.185 -1.472 24.957 1.00 82.75 113 PHE A O 1
ATOM 904 N N . HIS A 1 114 ? -19.700 -0.128 26.698 1.00 82.38 114 HIS A N 1
ATOM 905 C CA . HIS A 1 114 ? -20.903 -0.394 27.476 1.00 82.38 114 HIS A CA 1
ATOM 906 C C . HIS A 1 114 ? -21.885 0.759 27.302 1.00 82.38 114 HIS A C 1
ATOM 908 O O . HIS A 1 114 ? -21.577 1.889 27.680 1.00 82.38 114 HIS A O 1
ATOM 914 N N . TYR A 1 115 ? -23.055 0.477 26.730 1.00 80.81 115 TYR A N 1
ATOM 915 C CA . TYR A 1 115 ? -24.134 1.445 26.560 1.00 80.81 115 TYR A CA 1
ATOM 916 C C . TYR A 1 115 ? -25.293 1.106 27.494 1.00 80.81 115 TYR A C 1
ATOM 918 O O . TYR A 1 115 ? -25.799 -0.015 27.474 1.00 80.81 115 TYR A O 1
ATOM 926 N N . LYS A 1 116 ? -25.748 2.085 28.280 1.00 73.50 116 LYS A N 1
ATOM 927 C CA . LYS A 1 116 ? -26.928 1.954 29.149 1.00 73.50 116 LYS A CA 1
ATOM 928 C C . LYS A 1 116 ? -28.148 2.549 28.447 1.00 73.50 116 LYS A C 1
ATOM 930 O O . LYS A 1 116 ? -28.155 3.748 28.173 1.00 73.50 116 LYS A O 1
ATOM 935 N N . ILE A 1 117 ? -29.167 1.735 28.164 1.00 75.56 117 ILE A N 1
ATOM 936 C CA . ILE A 1 117 ? -30.422 2.173 27.529 1.00 75.56 117 ILE A CA 1
ATOM 937 C C . ILE A 1 117 ? -31.588 1.724 28.398 1.00 75.56 117 ILE A C 1
ATOM 939 O O . ILE A 1 117 ? -31.839 0.532 28.430 1.00 75.56 117 ILE A O 1
ATOM 943 N N . GLU A 1 118 ? -32.276 2.669 29.052 1.00 62.12 118 GLU A N 1
ATOM 944 C CA . GLU A 1 118 ? -33.554 2.607 29.811 1.00 62.12 118 GLU A CA 1
ATOM 945 C C . GLU A 1 118 ? -33.835 1.416 30.771 1.00 62.12 118 GLU A C 1
ATOM 947 O O . GLU A 1 118 ? -34.500 1.643 31.776 1.00 62.12 118 GLU A O 1
ATOM 952 N N . ASN A 1 119 ? -33.335 0.196 30.533 1.00 65.19 119 ASN A N 1
ATOM 953 C CA . ASN A 1 119 ? -33.181 -0.936 31.459 1.00 65.19 119 ASN A CA 1
ATOM 954 C C . ASN A 1 119 ? -32.267 -2.085 30.948 1.00 65.19 119 ASN A C 1
ATOM 956 O O . ASN A 1 119 ? -32.169 -3.117 31.612 1.00 65.19 119 ASN A O 1
ATOM 960 N N . GLU A 1 120 ? -31.588 -1.940 29.804 1.00 71.38 120 GLU A N 1
ATOM 961 C CA . GLU A 1 120 ? -30.664 -2.936 29.243 1.00 71.38 120 GLU A CA 1
ATOM 962 C C . GLU A 1 120 ? -29.259 -2.345 29.049 1.00 71.38 120 GLU A C 1
ATOM 964 O O . GLU A 1 120 ? -29.088 -1.175 28.693 1.00 71.38 120 GLU A O 1
ATOM 969 N N . GLU A 1 121 ? -28.240 -3.169 29.295 1.00 78.00 121 GLU A N 1
ATOM 970 C CA . GLU A 1 121 ? -26.844 -2.835 29.027 1.00 78.00 121 GLU A CA 1
ATOM 971 C C . GLU A 1 121 ? -26.386 -3.575 27.769 1.00 78.00 121 GLU A C 1
ATOM 973 O O . GLU A 1 121 ? -26.348 -4.806 27.734 1.00 78.00 121 GLU A O 1
ATOM 978 N N . ILE A 1 122 ? -26.042 -2.821 26.726 1.00 82.12 122 ILE A N 1
ATOM 979 C CA . ILE A 1 122 ? -25.510 -3.376 25.482 1.00 82.12 122 ILE A CA 1
ATOM 980 C C . ILE A 1 122 ? -23.994 -3.210 25.507 1.00 82.12 122 ILE A C 1
ATOM 982 O O . ILE A 1 122 ? -23.484 -2.089 25.479 1.00 82.12 122 ILE A O 1
ATOM 986 N N . SER A 1 123 ? -23.271 -4.330 25.541 1.00 84.19 123 SER A N 1
ATOM 987 C CA . SER A 1 123 ? -21.810 -4.351 25.461 1.00 84.19 123 SER A CA 1
ATOM 988 C C . SER A 1 123 ? -21.343 -4.690 24.048 1.00 84.19 123 SER A C 1
ATOM 990 O O . SER A 1 123 ? -21.684 -5.750 23.517 1.00 84.19 123 SER A O 1
ATOM 992 N N . VAL A 1 124 ? -20.514 -3.830 23.462 1.00 87.00 124 VAL A N 1
ATOM 993 C CA . VAL A 1 124 ? -19.926 -4.023 22.130 1.00 87.00 124 VAL A CA 1
ATOM 994 C C . VAL A 1 124 ? -18.443 -4.277 22.271 1.00 87.00 124 VAL A C 1
ATOM 996 O O . VAL A 1 124 ? -17.686 -3.383 22.650 1.00 87.00 124 VAL A O 1
ATOM 999 N N . THR A 1 125 ? -18.003 -5.485 21.939 1.00 89.69 125 THR A N 1
ATOM 1000 C CA . THR A 1 125 ? -16.575 -5.793 21.910 1.00 89.69 125 THR A CA 1
ATOM 1001 C C . THR A 1 125 ? -15.976 -5.357 20.581 1.00 89.69 125 THR A C 1
ATOM 1003 O O . THR A 1 125 ? -16.479 -5.666 19.503 1.00 89.69 125 THR A O 1
ATOM 1006 N N . THR A 1 126 ? -14.849 -4.665 20.644 1.00 89.88 126 THR A N 1
ATOM 1007 C CA . THR A 1 126 ? -14.077 -4.259 19.474 1.00 89.88 126 THR A CA 1
ATOM 1008 C C . THR A 1 126 ? -12.601 -4.561 19.689 1.00 89.88 126 THR A C 1
ATOM 1010 O O . THR A 1 126 ? -12.129 -4.672 20.818 1.00 89.88 126 THR A O 1
ATOM 1013 N N . THR A 1 127 ? -11.840 -4.707 18.612 1.00 89.50 127 THR A N 1
ATOM 1014 C CA . THR A 1 127 ? -10.393 -4.927 18.687 1.00 89.50 127 THR A CA 1
ATOM 1015 C C . THR A 1 127 ? -9.658 -4.011 17.724 1.00 89.50 127 THR A C 1
ATOM 1017 O O . THR A 1 127 ? -10.094 -3.817 16.587 1.00 89.50 127 THR A O 1
ATOM 1020 N N . LYS A 1 128 ? -8.538 -3.430 18.164 1.00 90.62 128 LYS A N 1
ATOM 1021 C CA . LYS A 1 128 ? -7.655 -2.657 17.284 1.00 90.62 128 LYS A CA 1
ATOM 1022 C C . LYS A 1 128 ? -6.709 -3.597 16.547 1.00 90.62 128 LYS A C 1
ATOM 1024 O O . LYS A 1 128 ? -5.908 -4.293 17.167 1.00 90.62 128 LYS A O 1
ATOM 1029 N N . TYR A 1 129 ? -6.759 -3.559 15.219 1.00 89.06 129 TYR A N 1
ATOM 1030 C CA . TYR A 1 129 ? -5.882 -4.351 14.364 1.00 89.06 129 TYR A CA 1
ATOM 1031 C C . TYR A 1 129 ? -4.624 -3.613 13.946 1.00 89.06 129 TYR A C 1
ATOM 1033 O O . TYR A 1 129 ? -3.540 -4.193 13.957 1.00 89.06 129 TYR A O 1
ATOM 1041 N N . ASP A 1 130 ? -4.766 -2.361 13.522 1.00 91.56 130 ASP A N 1
ATOM 1042 C CA . ASP A 1 130 ? -3.638 -1.574 13.047 1.00 91.56 130 ASP A CA 1
ATOM 1043 C C . ASP A 1 130 ? -3.879 -0.078 13.197 1.00 91.56 130 ASP A C 1
ATOM 1045 O O . ASP A 1 130 ? -5.019 0.381 13.218 1.00 91.56 130 ASP A O 1
ATOM 1049 N N . GLU A 1 131 ? -2.785 0.672 13.245 1.00 93.06 131 GLU A N 1
ATOM 1050 C CA . GLU A 1 131 ? -2.773 2.129 13.301 1.00 93.06 131 GLU A CA 1
ATOM 1051 C C . GLU A 1 131 ? -1.785 2.666 12.259 1.00 93.06 131 GLU A C 1
ATOM 1053 O O . GLU A 1 131 ? -0.672 2.155 12.095 1.00 93.06 131 GLU A O 1
ATOM 1058 N N . TYR A 1 132 ? -2.188 3.720 11.559 1.00 94.62 132 TYR A N 1
ATOM 1059 C CA . TYR A 1 132 ? -1.312 4.529 10.725 1.00 94.62 132 TYR A CA 1
ATOM 1060 C C . TYR A 1 132 ? -1.590 6.000 11.011 1.00 94.62 132 TYR A C 1
ATOM 1062 O O . TYR A 1 132 ? -2.722 6.451 10.904 1.00 94.62 132 TYR A O 1
ATOM 1070 N N . TRP A 1 133 ? -0.553 6.765 11.330 1.00 95.19 133 TRP A N 1
ATOM 1071 C CA . TRP A 1 133 ? -0.651 8.215 11.474 1.00 95.19 133 TRP A CA 1
ATOM 1072 C C . TRP A 1 133 ? 0.301 8.954 10.538 1.00 95.19 133 TRP A C 1
ATOM 1074 O O . TRP A 1 133 ? 1.370 8.442 10.176 1.00 95.19 133 TRP A O 1
ATOM 1084 N N . GLU A 1 134 ? -0.074 10.182 10.192 1.00 95.44 134 GLU A N 1
ATOM 1085 C CA . GLU A 1 134 ? 0.742 11.152 9.467 1.00 95.44 134 GLU A CA 1
ATOM 1086 C C . GLU A 1 134 ? 0.603 12.552 10.077 1.00 95.44 134 GLU A C 1
ATOM 1088 O O . GLU A 1 134 ? -0.460 12.946 10.536 1.00 95.44 134 GLU A O 1
ATOM 1093 N N . TYR A 1 135 ? 1.704 13.296 10.129 1.00 93.25 135 TYR A N 1
ATOM 1094 C CA . TYR A 1 135 ? 1.740 14.678 10.597 1.00 93.25 135 TYR A CA 1
ATOM 1095 C C . TYR A 1 135 ? 1.765 15.601 9.383 1.00 93.25 135 TYR A C 1
ATOM 1097 O O . TYR A 1 135 ? 2.758 15.637 8.642 1.00 93.25 135 TYR A O 1
ATOM 1105 N N . VAL A 1 136 ? 0.665 16.317 9.179 1.00 91.62 136 VAL A N 1
ATOM 1106 C CA . VAL A 1 136 ? 0.429 17.199 8.037 1.00 91.62 136 VAL A CA 1
ATOM 1107 C C . VAL A 1 136 ? 0.551 18.640 8.501 1.00 91.62 136 VAL A C 1
ATOM 1109 O O . VAL A 1 136 ? -0.080 19.052 9.472 1.00 91.62 136 VAL A O 1
ATOM 1112 N N . TYR A 1 137 ? 1.387 19.412 7.815 1.00 87.81 137 TYR A N 1
ATOM 1113 C CA . TYR A 1 137 ? 1.526 20.838 8.065 1.00 87.81 137 TYR A CA 1
ATOM 1114 C C . TYR A 1 137 ? 0.551 21.628 7.197 1.00 87.81 137 TYR A C 1
ATOM 1116 O O . TYR A 1 137 ? 0.616 21.540 5.969 1.00 87.81 137 TYR A O 1
ATOM 1124 N N . TYR A 1 138 ? -0.308 22.410 7.848 1.00 82.56 138 TYR A N 1
ATOM 1125 C CA . TYR A 1 138 ? -1.195 23.383 7.221 1.00 82.56 138 TYR A CA 1
ATOM 1126 C C . TYR A 1 138 ? -0.665 24.804 7.451 1.00 82.56 138 TYR A C 1
ATOM 1128 O O . TYR A 1 138 ? 0.066 25.037 8.417 1.00 82.56 138 TYR A O 1
ATOM 1136 N N . PRO A 1 139 ? -1.088 25.795 6.643 1.00 77.62 139 PRO A N 1
ATOM 1137 C CA . PRO A 1 139 ? -0.759 27.202 6.883 1.00 77.62 139 PRO A CA 1
ATOM 1138 C C . PRO A 1 139 ? -1.125 27.709 8.293 1.00 77.62 139 PRO A C 1
ATOM 1140 O O . PRO A 1 139 ? -0.506 28.651 8.772 1.00 77.62 139 PRO A O 1
ATOM 1143 N N . GLY A 1 140 ? -2.099 27.073 8.961 1.00 76.81 140 GLY A N 1
ATOM 1144 C CA . GLY A 1 140 ? -2.545 27.390 10.325 1.00 76.81 140 GLY A CA 1
ATOM 1145 C C . GLY A 1 140 ? -1.968 26.508 11.440 1.00 76.81 140 GLY A C 1
ATOM 1146 O O . GLY A 1 140 ? -2.472 26.567 12.557 1.00 76.81 140 GLY A O 1
ATOM 1147 N N . GLY A 1 141 ? -0.961 25.675 11.156 1.00 83.31 141 GLY A N 1
ATOM 1148 C CA . GLY A 1 141 ? -0.338 24.767 12.127 1.00 83.31 141 GLY A CA 1
ATOM 1149 C C . GLY A 1 141 ? -0.325 23.307 11.671 1.00 83.31 141 GLY A C 1
ATOM 1150 O O . GLY A 1 141 ? -1.009 22.921 10.723 1.00 83.31 141 GLY A O 1
ATOM 1151 N N . GLY A 1 142 ? 0.490 22.479 12.324 1.00 88.69 142 GLY A N 1
ATOM 1152 C CA . GLY A 1 142 ? 0.565 21.053 12.013 1.00 88.69 142 GLY A CA 1
ATOM 1153 C C . GLY A 1 142 ? -0.428 20.223 12.820 1.00 88.69 142 GLY A C 1
ATOM 1154 O O . GLY A 1 142 ? -0.653 20.488 13.999 1.00 88.69 142 GLY A O 1
ATOM 1155 N N . ARG A 1 143 ? -1.012 19.209 12.182 1.00 93.00 143 ARG A N 1
ATOM 1156 C CA . ARG A 1 143 ? -1.963 18.277 12.797 1.00 93.00 143 ARG A CA 1
ATOM 1157 C C . ARG A 1 143 ? -1.559 16.837 12.510 1.00 93.00 143 ARG A C 1
ATOM 1159 O O . ARG A 1 143 ? -1.042 16.520 11.439 1.00 93.00 143 ARG A O 1
ATOM 1166 N N . TYR A 1 144 ? -1.783 15.963 13.479 1.00 93.62 144 TYR A N 1
ATOM 1167 C CA . TYR A 1 144 ? -1.725 14.520 13.311 1.00 93.62 144 TYR A CA 1
ATOM 1168 C C . TYR A 1 144 ? -3.054 14.028 12.757 1.00 93.62 144 TYR A C 1
ATOM 1170 O O . TYR A 1 144 ? -4.086 14.216 13.390 1.00 93.62 144 TYR A O 1
ATOM 1178 N N . HIS A 1 145 ? -2.998 13.359 11.614 1.00 94.81 145 HIS A N 1
ATOM 1179 C CA . HIS A 1 145 ? -4.075 12.552 11.065 1.00 94.81 145 HIS A CA 1
ATOM 1180 C C . HIS A 1 145 ? -3.815 11.112 11.481 1.00 94.81 145 HIS A C 1
ATOM 1182 O O . HIS A 1 145 ? -2.770 10.547 11.143 1.00 94.81 145 HIS A O 1
ATOM 1188 N N . CYS A 1 146 ? -4.730 10.534 12.246 1.00 95.81 146 CYS A N 1
ATOM 1189 C CA . CYS A 1 146 ? -4.650 9.163 12.718 1.00 95.81 146 CYS A CA 1
ATOM 1190 C C . CYS A 1 146 ? -5.721 8.327 12.022 1.00 95.81 146 CYS A C 1
ATOM 1192 O O . CYS A 1 146 ? -6.872 8.740 11.935 1.00 95.81 146 CYS A O 1
ATOM 1194 N N . TYR A 1 147 ? -5.331 7.147 11.554 1.00 95.62 147 TYR A N 1
ATOM 1195 C CA . TYR A 1 147 ? -6.186 6.157 10.919 1.00 95.62 147 TYR A CA 1
ATOM 1196 C C . TYR A 1 147 ? -6.052 4.855 11.691 1.00 95.62 147 TYR A C 1
ATOM 1198 O O . TYR A 1 147 ? -4.941 4.345 11.864 1.00 95.62 147 TYR A O 1
ATOM 1206 N N . VAL A 1 148 ? -7.172 4.297 12.129 1.00 94.12 148 VAL A N 1
ATOM 1207 C CA . VAL A 1 148 ? -7.189 3.064 12.915 1.00 94.12 148 VAL A CA 1
ATOM 1208 C C . VAL A 1 148 ? -8.153 2.073 12.282 1.00 94.12 148 VAL A C 1
ATOM 1210 O O . VAL A 1 148 ? -9.285 2.414 11.938 1.00 94.12 148 VAL A O 1
ATOM 1213 N N . LEU A 1 149 ? -7.683 0.837 12.114 1.00 93.62 149 LEU A N 1
ATOM 1214 C CA . LEU A 1 149 ? -8.494 -0.281 11.652 1.00 93.62 149 LEU A CA 1
ATOM 1215 C C . LEU A 1 149 ? -8.996 -1.066 12.864 1.00 93.62 149 LEU A C 1
ATOM 1217 O O . LEU A 1 149 ? -8.204 -1.714 13.558 1.00 93.62 149 LEU A O 1
ATOM 1221 N N . PHE A 1 150 ? -10.305 -1.040 13.081 1.00 92.25 150 PHE A N 1
ATOM 1222 C CA . PHE A 1 150 ? -10.978 -1.799 14.128 1.00 92.25 150 PHE A CA 1
ATOM 1223 C C . PHE A 1 150 ? -11.721 -3.006 13.554 1.00 92.25 150 PHE A C 1
ATOM 1225 O O . PHE A 1 150 ? -12.179 -2.984 12.413 1.00 92.25 150 PHE A O 1
ATOM 1232 N N . GLY A 1 151 ? -11.838 -4.065 14.350 1.00 92.12 151 GLY A N 1
ATOM 1233 C CA . GLY A 1 151 ? -12.874 -5.083 14.195 1.00 92.12 151 GLY A CA 1
ATOM 1234 C C . GLY A 1 151 ? -13.986 -4.803 15.192 1.00 92.12 151 GLY A C 1
ATOM 1235 O O . GLY A 1 151 ? -13.701 -4.727 16.386 1.00 92.12 151 GLY A O 1
ATOM 1236 N N . VAL A 1 152 ? -15.218 -4.646 14.718 1.00 92.31 152 VAL A N 1
ATOM 1237 C CA . VAL A 1 152 ? -16.405 -4.403 15.547 1.00 92.31 152 VAL A CA 1
ATOM 1238 C C . VAL A 1 152 ? -17.247 -5.669 15.558 1.00 92.31 152 VAL A C 1
ATOM 1240 O O . VAL A 1 152 ? -17.577 -6.189 14.496 1.00 92.31 152 VAL A O 1
ATOM 1243 N N . ALA A 1 153 ? -17.532 -6.195 16.748 1.00 92.12 153 ALA A N 1
ATOM 1244 C CA . ALA A 1 153 ? -18.352 -7.387 16.912 1.00 92.12 153 ALA A CA 1
ATOM 1245 C C . ALA A 1 153 ? -19.812 -7.108 16.562 1.00 92.12 153 ALA A C 1
ATOM 1247 O O . ALA A 1 153 ? -20.384 -6.154 17.077 1.00 92.12 153 ALA A O 1
ATOM 1248 N N . ASP A 1 154 ? -20.416 -7.989 15.771 1.00 88.62 154 ASP A N 1
ATOM 1249 C CA . ASP A 1 154 ? -21.854 -7.970 15.474 1.00 88.62 154 ASP A CA 1
ATOM 1250 C C . ASP A 1 154 ? -22.637 -8.940 16.376 1.00 88.62 154 ASP A C 1
ATOM 1252 O O . ASP A 1 154 ? -23.864 -8.912 16.429 1.00 88.62 154 ASP A O 1
ATOM 1256 N N . VAL A 1 155 ? -21.923 -9.802 17.112 1.00 87.31 155 VAL A N 1
ATOM 1257 C CA . VAL A 1 155 ? -22.484 -10.786 18.048 1.00 87.31 155 VAL A CA 1
ATOM 1258 C C . VAL A 1 155 ? -21.795 -10.704 19.419 1.00 87.31 155 VAL A C 1
ATOM 1260 O O . VAL A 1 155 ? -20.633 -10.301 19.485 1.00 87.31 155 VAL A O 1
ATOM 1263 N N . PRO A 1 156 ? -22.442 -11.152 20.516 1.00 82.81 156 PRO A N 1
ATOM 1264 C CA . PRO A 1 156 ? -21.879 -11.053 21.871 1.00 82.81 156 PRO A CA 1
ATOM 1265 C C . PRO A 1 156 ? -20.556 -11.805 22.084 1.00 82.81 156 PRO A C 1
ATOM 1267 O O . PRO A 1 156 ? -19.741 -11.407 22.911 1.00 82.81 156 PRO A O 1
ATOM 1270 N N . VAL A 1 157 ? -20.334 -12.902 21.351 1.00 84.00 157 VAL A N 1
ATOM 1271 C CA . VAL A 1 157 ? -19.096 -13.696 21.410 1.00 84.00 157 VAL A CA 1
ATOM 1272 C C . VAL A 1 157 ? -18.454 -13.712 20.018 1.00 84.00 157 VAL A C 1
ATOM 1274 O O . VAL A 1 157 ? -18.638 -14.670 19.262 1.00 84.00 157 VAL A O 1
ATOM 1277 N N . PRO A 1 158 ? -17.746 -12.635 19.631 1.00 84.94 158 PRO A N 1
ATOM 1278 C CA . PRO A 1 158 ? -17.164 -12.517 18.302 1.00 84.94 158 PRO A CA 1
ATOM 1279 C C . PRO A 1 158 ? -15.951 -13.429 18.134 1.00 84.94 158 PRO A C 1
ATOM 1281 O O . PRO A 1 158 ? -15.156 -13.644 19.053 1.00 84.94 158 PRO A O 1
ATOM 1284 N N . ARG A 1 159 ? -15.744 -13.903 16.907 1.00 85.25 159 ARG A N 1
ATOM 1285 C CA . ARG A 1 159 ? -14.517 -14.585 16.497 1.00 85.25 159 ARG A CA 1
ATOM 1286 C C . ARG A 1 159 ? -13.694 -13.656 15.611 1.00 85.25 159 ARG A C 1
ATOM 1288 O O . ARG A 1 159 ? -13.751 -13.735 14.387 1.00 85.25 159 ARG A O 1
ATOM 1295 N N . PHE A 1 160 ? -12.890 -12.806 16.238 1.00 85.19 160 PHE A N 1
ATOM 1296 C CA . PHE A 1 160 ? -11.986 -11.907 15.524 1.00 85.19 160 PHE A CA 1
ATOM 1297 C C . PHE A 1 160 ? -10.919 -12.662 14.722 1.00 85.19 160 PHE A C 1
ATOM 1299 O O . PHE A 1 160 ? -10.336 -13.653 15.176 1.00 85.19 160 PHE A O 1
ATOM 1306 N N . ASP A 1 161 ? -10.623 -12.152 13.529 1.00 84.62 161 ASP A N 1
ATOM 1307 C CA . ASP A 1 161 ? -9.572 -12.688 12.671 1.00 84.62 161 ASP A CA 1
ATOM 1308 C C . ASP A 1 161 ? -8.189 -12.478 13.270 1.00 84.62 161 ASP A C 1
ATOM 1310 O O . ASP A 1 161 ? -7.882 -11.425 13.826 1.00 84.62 161 ASP A O 1
ATOM 1314 N N . ARG A 1 162 ? -7.296 -13.453 13.076 1.00 81.19 162 ARG A N 1
ATOM 1315 C CA . ARG A 1 162 ? -5.885 -13.299 13.432 1.00 81.19 162 ARG A CA 1
ATOM 1316 C C . ARG A 1 162 ? -5.124 -12.654 12.280 1.00 81.19 162 ARG A C 1
ATOM 1318 O O . ARG A 1 162 ? -4.517 -13.336 11.445 1.00 81.19 162 ARG A O 1
ATOM 1325 N N . LEU A 1 163 ? -5.154 -11.326 12.242 1.00 82.75 163 LEU A N 1
ATOM 1326 C CA . LEU A 1 163 ? -4.379 -10.557 11.279 1.00 82.75 163 LEU A CA 1
ATOM 1327 C C . LEU A 1 163 ? -2.902 -10.508 11.660 1.00 82.75 163 LEU A C 1
ATOM 1329 O O . LEU A 1 163 ? -2.521 -10.353 12.816 1.00 82.75 163 LEU A O 1
ATOM 1333 N N . SER A 1 164 ? -2.060 -10.611 10.641 1.00 83.00 164 SER A N 1
ATOM 1334 C CA . SER A 1 164 ? -0.657 -10.229 10.721 1.00 83.00 164 SER A CA 1
ATOM 1335 C C . SER A 1 164 ? -0.343 -9.218 9.640 1.00 83.00 164 SER A C 1
ATOM 1337 O O . SER A 1 164 ? -0.935 -9.241 8.559 1.00 83.00 164 SER A O 1
ATOM 1339 N N . PHE A 1 165 ? 0.621 -8.350 9.909 1.00 87.00 165 PHE A N 1
ATOM 1340 C CA . PHE A 1 165 ? 1.035 -7.344 8.950 1.00 87.00 165 PHE A CA 1
ATOM 1341 C C . PHE A 1 165 ? 2.414 -7.671 8.411 1.00 87.00 165 PHE A C 1
ATOM 1343 O O . PHE A 1 165 ? 3.376 -7.844 9.158 1.00 87.00 165 PHE A O 1
ATOM 1350 N N . THR A 1 166 ? 2.520 -7.733 7.088 1.00 86.81 166 THR A N 1
ATOM 1351 C CA . THR A 1 166 ? 3.794 -7.961 6.407 1.00 86.81 166 THR A CA 1
ATOM 1352 C C . THR A 1 166 ? 4.029 -6.911 5.337 1.00 86.81 166 THR A C 1
ATOM 1354 O O . THR A 1 166 ? 3.097 -6.395 4.723 1.00 86.81 166 THR A O 1
ATOM 1357 N N . ARG A 1 167 ? 5.305 -6.612 5.098 1.00 87.06 167 ARG A N 1
ATOM 1358 C CA . ARG A 1 167 ? 5.769 -5.773 3.981 1.00 87.06 167 ARG A CA 1
ATOM 1359 C C . ARG A 1 167 ? 6.399 -6.614 2.865 1.00 87.06 167 ARG A C 1
ATOM 1361 O O . ARG A 1 167 ? 6.785 -6.081 1.825 1.00 87.06 167 ARG A O 1
ATOM 1368 N N . LYS A 1 168 ? 6.489 -7.937 3.062 1.00 83.69 168 LYS A N 1
ATOM 1369 C CA . LYS A 1 168 ? 7.075 -8.876 2.103 1.00 83.69 168 LYS A CA 1
ATOM 1370 C C . LYS A 1 168 ? 6.010 -9.367 1.123 1.00 83.69 168 LYS A C 1
ATOM 1372 O O . LYS A 1 168 ? 5.000 -9.967 1.501 1.00 83.69 168 LYS A O 1
ATOM 1377 N N . TYR A 1 169 ? 6.269 -9.127 -0.158 1.00 80.62 169 TYR A N 1
ATOM 1378 C CA . TYR A 1 169 ? 5.427 -9.580 -1.271 1.00 80.62 169 TYR A CA 1
ATOM 1379 C C . TYR A 1 169 ? 5.967 -10.849 -1.947 1.00 80.62 169 TYR A C 1
ATOM 1381 O O . TYR A 1 169 ? 5.226 -11.514 -2.673 1.00 80.62 169 TYR A O 1
ATOM 1389 N N . GLY A 1 170 ? 7.225 -11.209 -1.666 1.00 78.12 170 GLY A N 1
ATOM 1390 C CA . GLY A 1 170 ? 7.889 -12.390 -2.209 1.00 78.12 170 GLY A CA 1
ATOM 1391 C C . GLY A 1 170 ? 7.959 -12.388 -3.739 1.00 78.12 170 GLY A C 1
ATOM 1392 O O . GLY A 1 170 ? 7.866 -11.346 -4.392 1.00 78.12 170 GLY A O 1
ATOM 1393 N N . VAL A 1 171 ? 8.061 -13.587 -4.312 1.00 81.00 171 VAL A N 1
ATOM 1394 C CA . VAL A 1 171 ? 8.243 -13.828 -5.756 1.00 81.00 171 VAL A CA 1
ATOM 1395 C C . VAL A 1 171 ? 7.086 -13.281 -6.607 1.00 81.00 171 VAL A C 1
ATOM 1397 O O . VAL A 1 171 ? 7.269 -12.946 -7.773 1.00 81.00 171 VAL A O 1
ATOM 1400 N N . ARG A 1 172 ? 5.895 -13.085 -6.024 1.00 79.06 172 ARG A N 1
ATOM 1401 C CA . ARG A 1 172 ? 4.733 -12.518 -6.733 1.00 79.06 172 ARG A CA 1
ATOM 1402 C C . ARG A 1 172 ? 4.986 -11.110 -7.287 1.00 79.06 172 ARG A C 1
ATOM 1404 O O . ARG A 1 172 ? 4.356 -10.745 -8.280 1.00 79.06 172 ARG A O 1
ATOM 1411 N N . GLY A 1 173 ? 5.858 -10.324 -6.648 1.00 76.38 173 GLY A N 1
ATOM 1412 C CA . GLY A 1 173 ? 6.288 -9.021 -7.166 1.00 76.38 173 GLY A CA 1
ATOM 1413 C C . GLY A 1 173 ? 7.168 -9.167 -8.409 1.00 76.38 173 GLY A C 1
ATOM 1414 O O . GLY A 1 173 ? 6.914 -8.519 -9.419 1.00 76.38 173 GLY A O 1
ATOM 1415 N N . MET A 1 174 ? 8.131 -10.090 -8.362 1.00 81.38 174 MET A N 1
ATOM 1416 C CA . MET A 1 174 ? 9.032 -10.407 -9.473 1.00 81.38 174 MET A CA 1
ATOM 1417 C C . MET A 1 174 ? 8.284 -10.916 -10.706 1.00 81.38 174 MET A C 1
ATOM 1419 O O . MET A 1 174 ? 8.519 -10.408 -11.793 1.00 81.38 174 MET A O 1
ATOM 1423 N N . VAL A 1 175 ? 7.340 -11.854 -10.546 1.00 82.75 175 VAL A N 1
ATOM 1424 C CA . VAL A 1 175 ? 6.568 -12.414 -11.678 1.00 82.75 175 VAL A CA 1
ATOM 1425 C C . VAL A 1 175 ? 5.839 -11.322 -12.461 1.00 82.75 175 VAL A C 1
ATOM 1427 O O . VAL A 1 175 ? 5.794 -11.359 -13.683 1.00 82.75 175 VAL A O 1
ATOM 1430 N N . ARG A 1 176 ? 5.318 -10.304 -11.771 1.00 83.81 176 ARG A N 1
ATOM 1431 C CA . ARG A 1 176 ? 4.684 -9.154 -12.431 1.00 83.81 176 ARG A CA 1
ATOM 1432 C C . ARG A 1 176 ? 5.706 -8.285 -13.162 1.00 83.81 176 ARG A C 1
ATOM 1434 O O . ARG A 1 176 ? 5.468 -7.912 -14.304 1.00 83.81 176 ARG A O 1
ATOM 1441 N N . SER A 1 177 ? 6.850 -8.017 -12.532 1.00 82.44 177 SER A N 1
ATOM 1442 C CA . SER A 1 177 ? 7.962 -7.283 -13.150 1.00 82.44 177 SER A CA 1
ATOM 1443 C C . SER A 1 177 ? 8.621 -8.012 -14.330 1.00 82.44 177 SER A C 1
ATOM 1445 O O . SER A 1 177 ? 9.224 -7.334 -15.157 1.00 82.44 177 SER A O 1
ATOM 1447 N N . LEU A 1 178 ? 8.507 -9.346 -14.420 1.00 81.81 178 LEU A N 1
ATOM 1448 C CA . LEU A 1 178 ? 8.964 -10.134 -15.573 1.00 81.81 178 LEU A CA 1
ATOM 1449 C C . LEU A 1 178 ? 8.113 -9.866 -16.818 1.00 81.81 178 LEU A C 1
ATOM 1451 O O . LEU A 1 178 ? 8.664 -9.744 -17.907 1.00 81.81 178 LEU A O 1
ATOM 1455 N N . ILE A 1 179 ? 6.789 -9.773 -16.648 1.00 85.50 179 ILE A N 1
ATOM 1456 C CA . ILE A 1 179 ? 5.844 -9.546 -17.753 1.00 85.50 179 ILE A CA 1
ATOM 1457 C C . ILE A 1 179 ? 5.907 -8.088 -18.209 1.00 85.50 179 ILE A C 1
ATOM 1459 O O . ILE A 1 179 ? 6.012 -7.814 -19.400 1.00 85.50 179 ILE A O 1
ATOM 1463 N N . VAL A 1 180 ? 5.838 -7.151 -17.259 1.00 85.62 180 VAL A N 1
ATOM 1464 C CA . VAL A 1 180 ? 5.868 -5.713 -17.542 1.00 85.62 180 VAL A CA 1
ATOM 1465 C C . VAL A 1 180 ? 6.848 -5.033 -16.585 1.00 85.62 180 VAL A C 1
ATOM 1467 O O . VAL A 1 180 ? 6.607 -5.036 -15.369 1.00 85.62 180 VAL A O 1
ATOM 1470 N N . PRO A 1 181 ? 7.932 -4.417 -17.092 1.00 86.12 181 PRO A N 1
ATOM 1471 C CA . PRO A 1 181 ? 8.871 -3.686 -16.253 1.00 86.12 181 PRO A CA 1
ATOM 1472 C C . PRO A 1 181 ? 8.172 -2.624 -15.399 1.00 86.12 181 PRO A C 1
ATOM 1474 O O . PRO A 1 181 ? 7.288 -1.909 -15.863 1.00 86.12 181 PRO A O 1
ATOM 1477 N N . GLY A 1 182 ? 8.524 -2.548 -14.115 1.00 84.44 182 GLY A N 1
ATOM 1478 C CA . GLY A 1 182 ? 7.907 -1.614 -13.171 1.00 84.44 182 GLY A CA 1
ATOM 1479 C C . GLY A 1 182 ? 6.563 -2.063 -12.578 1.00 84.44 182 GLY A C 1
ATOM 1480 O O . GLY A 1 182 ? 6.158 -1.532 -11.539 1.00 84.44 182 GLY A O 1
ATOM 1481 N N . TRP A 1 183 ? 5.890 -3.086 -13.124 1.00 87.88 183 TRP A N 1
ATOM 1482 C CA . TRP A 1 183 ? 4.592 -3.542 -12.602 1.00 87.88 183 TRP A CA 1
ATOM 1483 C C . TRP A 1 183 ? 4.679 -4.135 -11.193 1.00 87.88 183 TRP A C 1
ATOM 1485 O O . TRP A 1 183 ? 3.823 -3.854 -10.349 1.00 87.88 183 TRP A O 1
ATOM 1495 N N . GLY A 1 184 ? 5.743 -4.881 -10.885 1.00 85.44 184 GLY A N 1
ATOM 1496 C CA . GLY A 1 184 ? 5.982 -5.396 -9.535 1.00 85.44 184 GLY A CA 1
ATOM 1497 C C . GLY A 1 184 ? 6.100 -4.286 -8.487 1.00 85.44 184 GLY A C 1
ATOM 1498 O O . GLY A 1 184 ? 5.573 -4.426 -7.382 1.00 85.44 184 GLY A O 1
ATOM 1499 N N . GLN A 1 185 ? 6.714 -3.154 -8.841 1.00 84.88 185 GLN A N 1
ATOM 1500 C CA . GLN A 1 185 ? 6.851 -1.994 -7.952 1.00 84.88 185 GLN A CA 1
ATOM 1501 C C . GLN A 1 185 ? 5.524 -1.267 -7.742 1.00 84.88 185 GLN A C 1
ATOM 1503 O O . GLN A 1 185 ? 5.177 -0.935 -6.605 1.00 84.88 185 GLN A O 1
ATOM 1508 N N . MET A 1 186 ? 4.736 -1.100 -8.810 1.00 87.00 186 MET A N 1
ATOM 1509 C CA . MET A 1 186 ? 3.379 -0.550 -8.718 1.00 87.00 186 MET A CA 1
ATOM 1510 C C . MET A 1 186 ? 2.482 -1.427 -7.838 1.00 87.00 186 MET A C 1
ATOM 1512 O O . MET A 1 186 ? 1.784 -0.915 -6.966 1.00 87.00 186 MET A O 1
ATOM 1516 N N . TYR A 1 187 ? 2.572 -2.752 -7.987 1.00 84.31 187 TYR A N 1
ATOM 1517 C CA . TYR A 1 187 ? 1.836 -3.719 -7.167 1.00 84.31 187 TYR A CA 1
ATOM 1518 C C . TYR A 1 187 ? 2.230 -3.673 -5.679 1.00 84.31 187 TYR A C 1
ATOM 1520 O O . TYR A 1 187 ? 1.380 -3.795 -4.799 1.00 84.31 187 TYR A O 1
ATOM 1528 N N . LYS A 1 188 ? 3.512 -3.440 -5.377 1.00 84.75 188 LYS A N 1
ATOM 1529 C CA . LYS A 1 188 ? 3.995 -3.180 -4.008 1.00 84.75 188 LYS A CA 1
ATOM 1530 C C . LYS A 1 188 ? 3.588 -1.804 -3.474 1.00 84.75 188 LYS A C 1
ATOM 1532 O O . LYS A 1 188 ? 3.813 -1.523 -2.299 1.00 84.75 188 LYS A O 1
ATOM 1537 N N . GLY A 1 189 ? 3.008 -0.949 -4.313 1.00 82.88 189 GLY A N 1
ATOM 1538 C CA . GLY A 1 189 ? 2.542 0.382 -3.951 1.00 82.88 189 GLY A CA 1
ATOM 1539 C C . GLY A 1 189 ? 3.547 1.515 -4.172 1.00 82.88 189 GLY A C 1
ATOM 1540 O O . GLY A 1 189 ? 3.226 2.661 -3.851 1.00 82.88 189 GLY A O 1
ATOM 1541 N N . SER A 1 190 ? 4.722 1.229 -4.742 1.00 85.31 190 SER A N 1
ATOM 1542 C CA . SER A 1 190 ? 5.701 2.238 -5.162 1.00 85.31 190 SER A CA 1
ATOM 1543 C C . SER A 1 190 ? 5.456 2.625 -6.623 1.00 85.31 190 SER A C 1
ATOM 1545 O O . SER A 1 190 ? 6.196 2.249 -7.533 1.00 85.31 190 SER A O 1
ATOM 1547 N N . THR A 1 191 ? 4.362 3.353 -6.855 1.00 85.31 191 THR A N 1
ATOM 1548 C CA . THR A 1 191 ? 3.898 3.723 -8.202 1.00 85.31 191 THR A CA 1
ATOM 1549 C C . THR A 1 191 ? 4.895 4.604 -8.938 1.00 85.31 191 THR A C 1
ATOM 1551 O O . THR A 1 191 ? 5.178 4.332 -10.096 1.00 85.31 191 THR A O 1
ATOM 1554 N N . VAL A 1 192 ? 5.493 5.589 -8.261 1.00 86.44 192 VAL A N 1
ATOM 1555 C CA . VAL A 1 192 ? 6.506 6.479 -8.855 1.00 86.44 192 VAL A CA 1
ATOM 1556 C C . VAL A 1 192 ? 7.694 5.678 -9.383 1.00 86.44 192 VAL A C 1
ATOM 1558 O O . VAL A 1 192 ? 8.048 5.807 -10.548 1.00 86.44 192 VAL A O 1
ATOM 1561 N N . LYS A 1 193 ? 8.263 4.778 -8.568 1.00 86.31 193 LYS A N 1
ATOM 1562 C CA . LYS A 1 193 ? 9.374 3.920 -9.006 1.00 86.31 193 LYS A CA 1
ATOM 1563 C C . LYS A 1 193 ? 8.971 3.028 -10.176 1.00 86.31 193 LYS A C 1
ATOM 1565 O O . LYS A 1 193 ? 9.711 2.929 -11.149 1.00 86.31 193 LYS A O 1
ATOM 1570 N N . GLY A 1 194 ? 7.794 2.404 -10.092 1.00 86.38 194 GLY A N 1
ATOM 1571 C CA . GLY A 1 194 ? 7.274 1.560 -11.165 1.00 86.38 194 GLY A CA 1
ATOM 1572 C C . GLY A 1 194 ? 7.085 2.315 -12.481 1.00 86.38 194 GLY A C 1
ATOM 1573 O O . GLY A 1 194 ? 7.488 1.812 -13.525 1.00 86.38 194 GLY A O 1
ATOM 1574 N N . LEU A 1 195 ? 6.555 3.539 -12.430 1.00 89.81 195 LEU A N 1
ATOM 1575 C CA . LEU A 1 195 ? 6.385 4.404 -13.598 1.00 89.81 195 LEU A CA 1
ATOM 1576 C C . LEU A 1 195 ? 7.720 4.888 -14.167 1.00 89.81 195 LEU A C 1
ATOM 1578 O O . LEU A 1 195 ? 7.865 4.925 -15.383 1.00 89.81 195 LEU A O 1
ATOM 1582 N N . CYS A 1 196 ? 8.707 5.211 -13.327 1.00 90.81 196 CYS A N 1
ATOM 1583 C CA . CYS A 1 196 ? 10.047 5.568 -13.797 1.00 90.81 196 CYS A CA 1
ATOM 1584 C C . CYS A 1 196 ? 10.727 4.402 -14.524 1.00 90.81 196 CYS A C 1
ATOM 1586 O O . CYS A 1 196 ? 11.318 4.613 -15.579 1.00 90.81 196 CYS A O 1
ATOM 1588 N N . ILE A 1 197 ? 10.617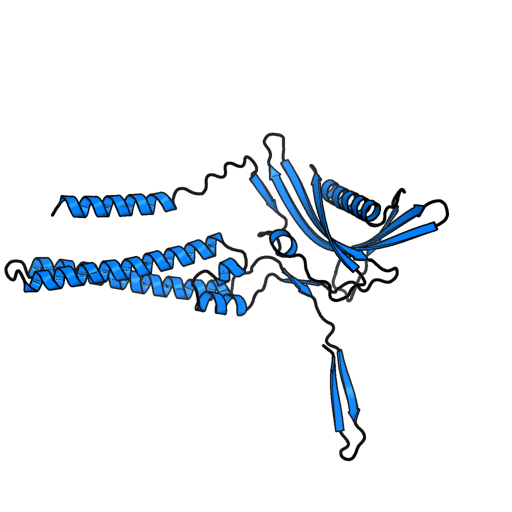 3.180 -13.993 1.00 91.06 197 ILE A N 1
ATOM 1589 C CA . ILE A 1 197 ? 11.160 1.976 -14.639 1.00 91.06 197 ILE A CA 1
ATOM 1590 C C . ILE A 1 197 ? 10.448 1.727 -15.971 1.00 91.06 197 ILE A C 1
ATOM 1592 O O . ILE A 1 197 ? 11.108 1.600 -16.997 1.00 91.06 197 ILE A O 1
ATOM 1596 N N . LEU A 1 198 ? 9.110 1.709 -15.972 1.00 91.75 198 LEU A N 1
ATOM 1597 C CA . LEU A 1 198 ? 8.315 1.510 -17.185 1.00 91.75 198 LEU A CA 1
ATOM 1598 C C . LEU A 1 198 ? 8.637 2.577 -18.244 1.00 91.75 198 LEU A C 1
ATOM 1600 O O . LEU A 1 198 ? 8.881 2.253 -19.402 1.00 91.75 198 LEU A O 1
ATOM 1604 N N . GLY A 1 199 ? 8.658 3.849 -17.844 1.00 91.25 199 GLY A N 1
ATOM 1605 C CA . GLY A 1 199 ? 8.969 4.971 -18.725 1.00 91.25 199 GLY A CA 1
ATOM 1606 C C . GLY A 1 199 ? 10.389 4.893 -19.280 1.00 91.25 199 GLY A C 1
ATOM 1607 O O . GLY A 1 199 ? 10.584 5.119 -20.471 1.00 91.25 199 GLY A O 1
ATOM 1608 N N . GLY A 1 200 ? 11.365 4.512 -18.450 1.00 92.06 200 GLY A N 1
ATOM 1609 C CA . GLY A 1 200 ? 12.744 4.279 -18.878 1.00 92.06 200 GLY A CA 1
ATOM 1610 C C . GLY A 1 200 ? 12.846 3.187 -19.941 1.00 92.06 200 GLY A C 1
ATOM 1611 O O . GLY A 1 200 ? 13.472 3.401 -20.975 1.00 92.06 200 GLY A O 1
ATOM 1612 N N . GLU A 1 201 ? 12.165 2.059 -19.744 1.00 91.75 201 GLU A N 1
ATOM 1613 C CA . GLU A 1 201 ? 12.136 0.958 -20.717 1.00 91.75 201 GLU A CA 1
ATOM 1614 C C . GLU A 1 201 ? 11.463 1.360 -22.033 1.00 91.75 201 GLU A C 1
ATOM 1616 O O . GLU A 1 201 ? 11.985 1.080 -23.110 1.00 91.75 201 GLU A O 1
ATOM 1621 N N . VAL A 1 202 ? 10.342 2.088 -21.972 1.00 92.62 202 VAL A N 1
ATOM 1622 C CA . VAL A 1 202 ? 9.666 2.611 -23.172 1.00 92.62 202 VAL A CA 1
ATOM 1623 C C . VAL A 1 202 ? 10.574 3.573 -23.943 1.00 92.62 202 VAL A C 1
ATOM 1625 O O . VAL A 1 202 ? 10.652 3.496 -25.171 1.00 92.62 202 VAL A O 1
ATOM 1628 N N . LEU A 1 203 ? 11.290 4.458 -23.242 1.00 93.62 203 LEU A N 1
ATOM 1629 C CA . LEU A 1 203 ? 12.242 5.381 -23.863 1.00 93.62 203 LEU A CA 1
ATOM 1630 C C . LEU A 1 203 ? 13.404 4.639 -24.529 1.00 93.62 203 LEU A C 1
ATOM 1632 O O . LEU A 1 203 ? 13.778 4.978 -25.653 1.00 93.62 203 LEU A O 1
ATOM 1636 N N . LEU A 1 204 ? 13.952 3.615 -23.874 1.00 92.88 204 LEU A N 1
ATOM 1637 C CA . LEU A 1 204 ? 15.047 2.814 -24.418 1.00 92.88 204 LEU A CA 1
ATOM 1638 C C . LEU A 1 204 ? 14.593 1.985 -25.621 1.00 92.88 204 LEU A C 1
ATOM 1640 O O . LEU A 1 204 ? 15.261 2.015 -26.653 1.00 92.88 204 LEU A O 1
ATOM 1644 N N . ALA A 1 205 ? 13.426 1.340 -25.552 1.00 92.19 205 ALA A N 1
ATOM 1645 C CA . ALA A 1 205 ? 12.827 0.628 -26.681 1.00 92.19 205 ALA A CA 1
ATOM 1646 C C . ALA A 1 205 ? 12.575 1.561 -27.880 1.00 92.19 205 ALA A C 1
ATOM 1648 O O . ALA A 1 205 ? 12.935 1.236 -29.014 1.00 92.19 205 ALA A O 1
ATOM 1649 N N . GLY A 1 206 ? 12.034 2.758 -27.633 1.00 92.69 206 GLY A N 1
ATOM 1650 C CA . GLY A 1 206 ? 11.884 3.793 -28.657 1.00 92.69 206 GLY A CA 1
ATOM 1651 C C . GLY A 1 206 ? 13.228 4.222 -29.254 1.00 92.69 206 GLY A C 1
ATOM 1652 O O . GLY A 1 206 ? 13.354 4.338 -30.474 1.00 92.69 206 GLY A O 1
ATOM 1653 N N . GLY A 1 207 ? 14.252 4.387 -28.413 1.00 91.19 207 GLY A N 1
ATOM 1654 C CA . GLY A 1 207 ? 15.621 4.687 -28.832 1.00 91.19 207 GLY A CA 1
ATOM 1655 C C . GLY A 1 207 ? 16.212 3.615 -29.749 1.00 91.19 207 GLY A C 1
ATOM 1656 O O . GLY A 1 207 ? 16.810 3.959 -30.769 1.00 91.19 207 GLY A O 1
ATOM 1657 N N . ILE A 1 208 ? 15.983 2.333 -29.449 1.00 92.50 208 ILE A N 1
ATOM 1658 C CA . ILE A 1 208 ? 16.413 1.201 -30.288 1.00 92.50 208 ILE A CA 1
ATOM 1659 C C . ILE A 1 208 ? 15.754 1.283 -31.668 1.00 92.50 208 ILE A C 1
ATOM 1661 O O . ILE A 1 208 ? 16.453 1.246 -32.682 1.00 92.50 208 ILE A O 1
ATOM 1665 N N . ILE A 1 209 ? 14.428 1.452 -31.714 1.00 92.56 209 ILE A N 1
ATOM 1666 C CA . ILE A 1 209 ? 13.656 1.502 -32.967 1.00 92.56 209 ILE A CA 1
ATOM 1667 C C . ILE A 1 209 ? 14.085 2.694 -33.832 1.00 92.56 209 ILE A C 1
ATOM 1669 O O . ILE A 1 209 ? 14.331 2.541 -35.031 1.00 92.56 209 ILE A O 1
ATOM 1673 N N . VAL A 1 210 ? 14.200 3.887 -33.239 1.00 93.00 210 VAL A N 1
ATOM 1674 C CA . VAL A 1 210 ? 14.602 5.103 -33.965 1.00 93.00 210 VAL A CA 1
ATOM 1675 C C . VAL A 1 210 ? 16.038 4.988 -34.470 1.00 93.00 210 VAL A C 1
ATOM 1677 O O . VAL A 1 210 ? 16.302 5.330 -35.624 1.00 93.00 210 VAL A O 1
ATOM 1680 N N . SER A 1 211 ? 16.955 4.477 -33.646 1.00 88.75 211 SER A N 1
ATOM 1681 C CA . SER A 1 211 ? 18.359 4.296 -34.033 1.00 88.75 211 SER A CA 1
ATOM 1682 C C . SER A 1 211 ? 18.497 3.300 -35.181 1.00 88.75 211 SER A C 1
ATOM 1684 O O . SER A 1 211 ? 19.216 3.574 -36.141 1.00 88.75 211 SER A O 1
ATOM 1686 N N . GLU A 1 212 ? 17.750 2.193 -35.147 1.00 87.81 212 GLU A N 1
ATOM 1687 C CA . GLU A 1 212 ? 17.752 1.203 -36.226 1.00 87.81 212 GLU A CA 1
ATOM 1688 C C . GLU A 1 212 ? 17.149 1.754 -37.524 1.00 87.81 212 GLU A C 1
ATOM 1690 O O . GLU A 1 212 ? 17.713 1.571 -38.605 1.00 87.81 212 GLU A O 1
ATOM 1695 N N . SER A 1 213 ? 16.049 2.504 -37.425 1.00 90.56 213 SER A N 1
ATOM 1696 C CA . SER A 1 213 ? 15.429 3.169 -38.575 1.00 90.56 213 SER A CA 1
ATOM 1697 C C . SER A 1 213 ? 16.380 4.177 -39.235 1.00 90.56 213 SER A C 1
ATOM 1699 O O . SER A 1 213 ? 16.545 4.193 -40.461 1.00 90.56 213 SER A O 1
ATOM 1701 N N . LEU A 1 214 ? 17.083 4.985 -38.433 1.00 87.25 214 LEU A N 1
ATOM 1702 C CA . LEU A 1 214 ? 18.070 5.943 -38.934 1.00 87.25 214 LEU A CA 1
ATOM 1703 C C . LEU A 1 214 ? 19.288 5.244 -39.540 1.00 87.25 214 LEU A C 1
ATOM 1705 O O . LEU A 1 214 ? 19.722 5.637 -40.625 1.00 87.25 214 LEU A O 1
ATOM 1709 N N . ARG A 1 215 ? 19.800 4.188 -38.897 1.00 88.38 215 ARG A N 1
ATOM 1710 C CA . ARG A 1 215 ? 20.885 3.353 -39.429 1.00 88.38 215 ARG A CA 1
ATOM 1711 C C . ARG A 1 215 ? 20.517 2.791 -40.802 1.00 88.38 215 ARG A C 1
ATOM 1713 O O . ARG A 1 215 ? 21.248 3.017 -41.764 1.00 88.38 215 ARG A O 1
ATOM 1720 N N . SER A 1 216 ? 19.348 2.158 -40.920 1.00 86.12 216 SER A N 1
ATOM 1721 C CA . SER A 1 216 ? 18.835 1.605 -42.182 1.00 86.12 216 SER A CA 1
ATOM 1722 C C . SER A 1 216 ? 18.703 2.675 -43.275 1.00 86.12 216 SER A C 1
ATOM 1724 O O . SER A 1 216 ? 19.131 2.472 -44.414 1.00 86.12 216 SER A O 1
ATOM 1726 N N . SER A 1 217 ? 18.211 3.870 -42.924 1.00 88.31 217 SER A N 1
ATOM 1727 C CA . SER A 1 217 ? 18.120 5.009 -43.848 1.00 88.31 217 SER A CA 1
ATOM 1728 C C . SER A 1 217 ? 19.489 5.451 -44.386 1.00 88.31 217 SER A C 1
ATOM 1730 O O . SER A 1 217 ? 19.620 5.754 -45.575 1.00 88.31 217 SER A O 1
ATOM 1732 N N . TYR A 1 218 ? 20.524 5.482 -43.539 1.00 83.44 218 TYR A N 1
ATOM 1733 C CA . TYR A 1 218 ? 21.881 5.834 -43.968 1.00 83.44 218 TYR A CA 1
ATOM 1734 C C . TYR A 1 218 ? 22.540 4.740 -44.808 1.00 83.44 218 TYR A C 1
ATOM 1736 O O . TYR A 1 218 ? 23.185 5.071 -45.802 1.00 83.44 218 TYR A O 1
ATOM 1744 N N . VAL A 1 219 ? 22.311 3.466 -44.482 1.00 83.75 219 VAL A N 1
ATOM 1745 C CA . VAL A 1 219 ? 22.755 2.331 -45.309 1.00 83.75 219 VAL A CA 1
ATOM 1746 C C . VAL A 1 219 ? 22.123 2.401 -46.701 1.00 83.75 219 VAL A C 1
ATOM 1748 O O . VAL A 1 219 ? 22.822 2.275 -47.702 1.00 83.75 219 VAL A O 1
ATOM 1751 N N . LYS A 1 220 ? 20.827 2.715 -46.808 1.00 85.50 220 LYS A N 1
ATOM 1752 C CA . LYS A 1 220 ? 20.176 2.902 -48.115 1.00 85.50 220 LYS A CA 1
ATOM 1753 C C . LYS A 1 220 ? 20.814 4.040 -48.926 1.00 85.50 220 LYS A C 1
ATOM 1755 O O . LYS A 1 220 ? 21.144 3.856 -50.094 1.00 85.50 220 LYS A O 1
ATOM 1760 N N . LYS A 1 221 ? 21.064 5.194 -48.299 1.00 80.69 221 LYS A N 1
ATOM 1761 C CA . LYS A 1 221 ? 21.720 6.347 -48.954 1.00 80.69 221 LYS A CA 1
ATOM 1762 C C . LYS A 1 221 ? 23.153 6.061 -49.388 1.00 80.69 221 LYS A C 1
ATOM 1764 O O . LYS A 1 221 ? 23.609 6.623 -50.379 1.00 80.69 221 LYS A O 1
ATOM 1769 N N . MET A 1 222 ? 23.853 5.193 -48.662 1.00 79.50 222 MET A N 1
ATOM 1770 C CA . MET A 1 222 ? 25.182 4.720 -49.034 1.00 79.50 222 MET A CA 1
ATOM 1771 C C . MET A 1 222 ? 25.153 3.988 -50.385 1.00 79.50 222 MET A C 1
ATOM 1773 O O . MET A 1 222 ? 26.023 4.233 -51.217 1.00 79.50 222 MET A O 1
ATOM 1777 N N . HIS A 1 223 ? 24.136 3.152 -50.621 1.00 78.31 223 HIS A N 1
ATOM 1778 C CA . HIS A 1 223 ? 23.950 2.457 -51.898 1.00 78.31 223 HIS A CA 1
ATOM 1779 C C . HIS A 1 223 ? 23.520 3.398 -53.035 1.00 78.31 223 HIS A C 1
ATOM 1781 O O . HIS A 1 223 ? 23.959 3.226 -54.168 1.00 78.31 223 HIS A O 1
ATOM 1787 N N . GLU A 1 224 ? 22.697 4.410 -52.745 1.00 81.75 224 GLU A N 1
ATOM 1788 C CA . GLU A 1 224 ? 22.202 5.371 -53.747 1.0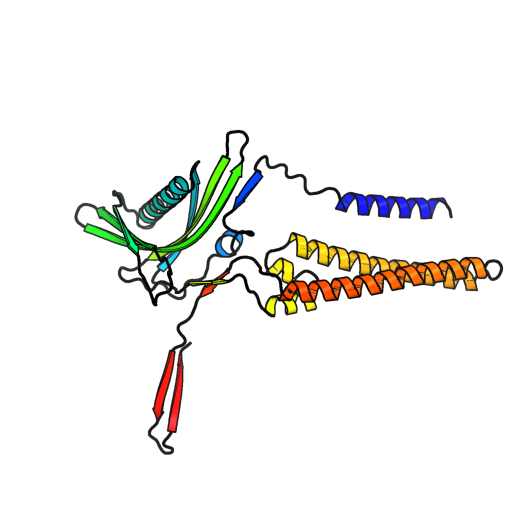0 81.75 224 GLU A CA 1
ATOM 1789 C C . GLU A 1 224 ? 23.246 6.432 -54.152 1.00 81.75 224 GLU A C 1
ATOM 1791 O O . GLU A 1 224 ? 23.189 6.971 -55.257 1.00 81.75 224 GLU A O 1
ATOM 1796 N N . GLN A 1 225 ? 24.195 6.768 -53.269 1.00 78.88 225 GLN A N 1
ATOM 1797 C CA . GLN A 1 225 ? 25.178 7.838 -53.480 1.00 78.88 225 GLN A CA 1
ATOM 1798 C C . GLN A 1 225 ? 26.613 7.377 -53.163 1.00 78.88 225 GLN A C 1
ATOM 1800 O O . GLN A 1 225 ? 27.194 7.801 -52.156 1.00 78.88 225 GLN A O 1
ATOM 1805 N N . PRO A 1 226 ? 27.247 6.589 -54.053 1.00 74.31 226 PRO A N 1
ATOM 1806 C CA . PRO A 1 226 ? 28.584 6.036 -53.818 1.00 74.31 226 PRO A CA 1
ATOM 1807 C C . PRO A 1 226 ? 29.672 7.113 -53.637 1.00 74.31 226 PRO A C 1
ATOM 1809 O O . PRO A 1 226 ? 30.664 6.889 -52.953 1.00 74.31 226 PRO A O 1
ATOM 1812 N N . LYS A 1 227 ? 29.466 8.336 -54.150 1.00 74.00 227 LYS A N 1
ATOM 1813 C CA . LYS A 1 227 ? 30.392 9.473 -53.956 1.00 74.00 227 LYS A CA 1
ATOM 1814 C C . LYS A 1 227 ? 30.536 9.940 -52.497 1.00 74.00 227 LYS A C 1
ATOM 1816 O O . LYS A 1 227 ? 31.529 10.579 -52.168 1.00 74.00 227 LYS A O 1
ATOM 1821 N N . HIS A 1 228 ? 29.570 9.645 -51.623 1.00 78.94 228 HIS A N 1
ATOM 1822 C CA . HIS A 1 228 ? 29.588 10.035 -50.202 1.00 78.94 228 HIS A CA 1
ATOM 1823 C C . HIS A 1 228 ? 29.559 8.824 -49.259 1.00 78.94 228 HIS A C 1
ATOM 1825 O O . HIS A 1 228 ? 29.162 8.940 -48.096 1.00 78.94 228 HIS A O 1
ATOM 1831 N N . GLN A 1 229 ? 29.990 7.662 -49.755 1.00 72.25 229 GLN A N 1
ATOM 1832 C CA . GLN A 1 229 ? 29.898 6.377 -49.066 1.00 72.25 229 GLN A CA 1
ATOM 1833 C C . GLN A 1 229 ? 30.518 6.408 -47.663 1.00 72.25 229 GLN A C 1
ATOM 1835 O O . GLN A 1 22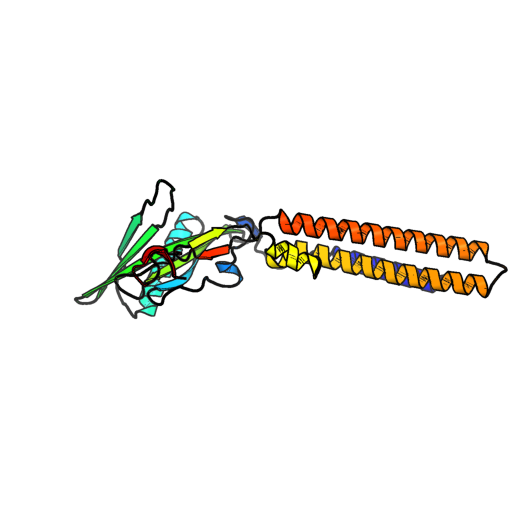9 ? 29.852 6.047 -46.697 1.00 72.25 229 GLN A O 1
ATOM 1840 N N . GLN A 1 230 ? 31.744 6.924 -47.528 1.00 75.88 230 GLN A N 1
ATOM 1841 C CA . GLN A 1 230 ? 32.443 6.998 -46.237 1.00 75.88 230 GLN A CA 1
ATOM 1842 C C . GLN A 1 230 ? 31.671 7.832 -45.204 1.00 75.88 230 GLN A C 1
ATOM 1844 O O . GLN A 1 230 ? 31.525 7.426 -44.057 1.00 75.88 230 GLN A O 1
ATOM 1849 N N . THR A 1 231 ? 31.103 8.970 -45.617 1.00 78.62 231 THR A N 1
ATOM 1850 C CA . THR A 1 231 ? 30.337 9.850 -44.721 1.00 78.62 231 THR A CA 1
ATOM 1851 C C . THR A 1 231 ? 29.031 9.212 -44.252 1.00 78.62 231 THR A C 1
ATOM 1853 O O . THR A 1 231 ? 28.605 9.444 -43.118 1.00 78.62 231 THR A O 1
ATOM 1856 N N . TYR A 1 232 ? 28.362 8.443 -45.114 1.00 77.75 232 TYR A N 1
ATOM 1857 C CA . TYR A 1 232 ? 27.151 7.720 -44.726 1.00 77.75 232 TYR A CA 1
ATOM 1858 C C . TYR A 1 232 ? 27.462 6.498 -43.864 1.00 77.75 232 TYR A C 1
ATOM 1860 O O . TYR A 1 232 ? 26.711 6.254 -42.921 1.00 77.75 232 TYR A O 1
ATOM 1868 N N . ASN A 1 233 ? 28.589 5.823 -44.105 1.00 80.44 233 ASN A N 1
ATOM 1869 C CA . ASN A 1 233 ? 29.043 4.704 -43.287 1.00 80.44 233 ASN A CA 1
ATOM 1870 C C . ASN A 1 233 ? 29.311 5.139 -41.838 1.00 80.44 233 ASN A C 1
ATOM 1872 O O . ASN A 1 233 ? 28.665 4.644 -40.925 1.00 80.44 233 ASN A O 1
ATOM 1876 N N . THR A 1 234 ? 30.107 6.195 -41.627 1.00 84.88 234 THR A N 1
ATOM 1877 C CA . THR A 1 234 ? 30.370 6.725 -40.273 1.00 84.88 234 THR A CA 1
ATOM 1878 C C . THR A 1 234 ? 29.088 7.138 -39.538 1.00 84.88 234 THR A C 1
ATOM 1880 O O . THR A 1 234 ? 28.985 7.014 -38.320 1.00 84.88 234 THR A O 1
ATOM 1883 N N . LYS A 1 235 ? 28.076 7.642 -40.258 1.00 82.38 235 LYS A N 1
ATOM 1884 C CA . LYS A 1 235 ? 26.779 7.983 -39.652 1.00 82.38 235 LYS A CA 1
ATOM 1885 C C . LYS A 1 235 ? 25.972 6.744 -39.287 1.00 82.38 235 LYS A C 1
ATOM 1887 O O . LYS A 1 235 ? 25.341 6.759 -38.235 1.00 82.38 235 LYS A O 1
ATOM 1892 N N . ALA A 1 236 ? 25.971 5.718 -40.135 1.00 81.31 236 ALA A N 1
ATOM 1893 C CA . ALA A 1 236 ? 25.332 4.444 -39.832 1.00 81.31 236 ALA A CA 1
ATOM 1894 C C . ALA A 1 236 ? 25.984 3.787 -38.603 1.00 81.31 236 ALA A C 1
ATOM 1896 O O . ALA A 1 236 ? 25.261 3.446 -37.670 1.00 81.31 236 ALA A O 1
ATOM 1897 N N . ASP A 1 237 ? 27.318 3.750 -38.545 1.00 86.69 237 ASP A N 1
ATOM 1898 C CA . ASP A 1 237 ? 28.085 3.210 -37.413 1.00 86.69 237 ASP A CA 1
ATOM 1899 C C . ASP A 1 237 ? 27.782 3.955 -36.104 1.00 86.69 237 ASP A C 1
ATOM 1901 O O . ASP A 1 237 ? 27.587 3.353 -35.050 1.00 86.69 237 ASP A O 1
ATOM 1905 N N . ASN A 1 238 ? 27.656 5.285 -36.158 1.00 87.19 238 ASN A N 1
ATOM 1906 C CA . ASN A 1 238 ? 27.266 6.066 -34.984 1.00 87.19 238 ASN A CA 1
ATOM 1907 C C . ASN A 1 238 ? 25.861 5.697 -34.479 1.00 87.19 238 ASN A C 1
ATOM 1909 O O . ASN A 1 238 ? 25.671 5.556 -33.273 1.00 87.19 238 ASN A O 1
ATOM 1913 N N . TRP A 1 239 ? 24.878 5.517 -35.369 1.00 85.69 239 TRP A N 1
ATOM 1914 C CA . TRP A 1 239 ? 23.526 5.094 -34.969 1.00 85.69 239 TRP A CA 1
ATOM 1915 C C . TRP A 1 239 ? 23.475 3.639 -34.502 1.00 85.69 239 TRP A C 1
ATOM 1917 O O . TRP A 1 239 ? 22.683 3.312 -33.621 1.00 85.69 239 TRP A O 1
ATOM 1927 N N . GLU A 1 240 ? 24.346 2.781 -35.026 1.00 87.69 240 GLU A N 1
ATOM 1928 C CA . GLU A 1 240 ? 24.561 1.431 -34.510 1.00 87.69 240 GLU A CA 1
ATOM 1929 C C . GLU A 1 240 ? 25.111 1.445 -33.080 1.00 87.69 240 GLU A C 1
ATOM 1931 O O . GLU A 1 240 ? 24.572 0.756 -32.213 1.00 87.69 240 GLU A O 1
ATOM 1936 N N . ASN A 1 241 ? 26.102 2.291 -32.795 1.00 88.88 241 ASN A N 1
ATOM 1937 C CA . ASN A 1 241 ? 26.617 2.467 -31.438 1.00 88.88 241 ASN A CA 1
ATOM 1938 C C . ASN A 1 241 ? 25.527 2.967 -30.482 1.00 88.88 241 ASN A C 1
ATOM 1940 O O . ASN A 1 241 ? 25.379 2.419 -29.391 1.00 88.88 241 ASN A O 1
ATOM 1944 N N . VAL A 1 242 ? 24.711 3.944 -30.900 1.00 89.19 242 VAL A N 1
ATOM 1945 C CA . VAL A 1 242 ? 23.567 4.420 -30.098 1.00 89.19 242 VAL A CA 1
ATOM 1946 C C . VAL A 1 242 ? 22.569 3.288 -29.840 1.00 89.19 242 VAL A C 1
ATOM 1948 O O . VAL A 1 242 ? 22.175 3.083 -28.693 1.00 89.19 242 VAL A O 1
ATOM 1951 N N . ARG A 1 243 ? 22.204 2.505 -30.866 1.00 91.06 243 ARG A N 1
ATOM 1952 C CA . ARG A 1 243 ? 21.316 1.340 -30.718 1.00 91.06 243 ARG A CA 1
ATOM 1953 C C . ARG A 1 243 ? 21.875 0.347 -29.699 1.00 91.06 243 ARG A C 1
ATOM 1955 O O . ARG A 1 243 ? 21.144 -0.079 -28.811 1.00 91.06 243 ARG A O 1
ATOM 1962 N N . ASN A 1 244 ? 23.158 0.004 -29.801 1.00 90.31 244 ASN A N 1
ATOM 1963 C CA . ASN A 1 244 ? 23.809 -0.956 -28.909 1.00 90.31 244 ASN A CA 1
ATOM 1964 C C . ASN A 1 244 ? 23.865 -0.439 -27.461 1.00 90.31 244 ASN A C 1
ATOM 1966 O O . ASN A 1 244 ? 23.613 -1.206 -26.531 1.00 90.31 244 ASN A O 1
ATOM 1970 N N . VAL A 1 245 ? 24.100 0.863 -27.261 1.00 92.50 245 VAL A N 1
ATOM 1971 C CA . VAL A 1 245 ? 24.008 1.507 -25.939 1.00 92.50 245 VAL A CA 1
ATOM 1972 C C . VAL A 1 245 ? 22.582 1.434 -25.389 1.00 92.50 245 VAL A C 1
ATOM 1974 O O . VAL A 1 245 ? 22.409 1.073 -24.228 1.00 92.50 245 VAL A O 1
ATOM 1977 N N . CYS A 1 246 ? 21.555 1.713 -26.201 1.00 90.50 246 CYS A N 1
ATOM 1978 C CA . CYS A 1 246 ? 20.159 1.595 -25.770 1.00 90.50 246 CYS A CA 1
ATOM 1979 C C . CYS A 1 246 ? 19.780 0.151 -25.409 1.00 90.50 246 CYS A C 1
ATOM 1981 O O . CYS A 1 246 ? 19.116 -0.052 -24.397 1.00 90.50 246 CYS A O 1
ATOM 1983 N N . ILE A 1 247 ? 20.230 -0.846 -26.182 1.00 91.56 247 ILE A N 1
ATOM 1984 C CA . ILE A 1 247 ? 20.029 -2.273 -25.871 1.00 91.56 247 ILE A CA 1
ATOM 1985 C C . ILE A 1 247 ? 20.698 -2.628 -24.540 1.00 91.56 247 ILE A C 1
ATOM 1987 O O . ILE A 1 247 ? 20.064 -3.230 -23.675 1.00 91.56 247 ILE A O 1
ATOM 1991 N N . GLY A 1 248 ? 21.961 -2.233 -24.354 1.00 93.69 248 GLY A N 1
ATOM 1992 C CA . GLY A 1 248 ? 22.697 -2.495 -23.117 1.00 93.69 248 GLY A CA 1
ATOM 1993 C C . GLY A 1 248 ? 22.046 -1.836 -21.900 1.00 93.69 248 GLY A C 1
ATOM 1994 O O . GLY A 1 248 ? 21.877 -2.477 -20.864 1.00 93.69 248 GLY A O 1
ATOM 1995 N N . ALA A 1 249 ? 21.613 -0.581 -22.037 1.00 93.00 249 ALA A N 1
ATOM 1996 C CA . ALA A 1 249 ? 20.903 0.140 -20.987 1.00 93.00 249 ALA A CA 1
ATOM 1997 C C . ALA A 1 249 ? 19.537 -0.491 -20.666 1.00 93.00 249 ALA A C 1
ATOM 1999 O O . ALA A 1 249 ? 19.192 -0.586 -19.490 1.00 93.00 249 ALA A O 1
ATOM 2000 N N . ALA A 1 250 ? 18.791 -0.960 -21.675 1.00 92.38 250 ALA A N 1
ATOM 2001 C CA . ALA A 1 250 ? 17.509 -1.644 -21.473 1.00 92.38 250 ALA A CA 1
ATOM 2002 C C . ALA A 1 250 ? 17.711 -2.960 -20.717 1.00 92.38 250 ALA A C 1
ATOM 2004 O O . ALA A 1 250 ? 17.053 -3.216 -19.716 1.00 92.38 250 ALA A O 1
ATOM 2005 N N . ALA A 1 251 ? 18.705 -3.759 -21.117 1.00 92.44 251 ALA A N 1
ATOM 2006 C CA . ALA A 1 251 ? 19.041 -4.993 -20.413 1.00 92.44 251 ALA A CA 1
ATOM 2007 C C . ALA A 1 251 ? 19.443 -4.733 -18.949 1.00 92.44 251 ALA A C 1
ATOM 2009 O O . ALA A 1 251 ? 18.983 -5.432 -18.044 1.00 92.44 251 ALA A O 1
ATOM 2010 N N . ALA A 1 252 ? 20.260 -3.705 -18.698 1.00 93.38 252 ALA A N 1
ATOM 2011 C CA . ALA A 1 252 ? 20.667 -3.330 -17.345 1.00 93.38 252 ALA A CA 1
ATOM 2012 C C . ALA A 1 252 ? 19.479 -2.859 -16.487 1.00 93.38 252 ALA A C 1
ATOM 2014 O O . ALA A 1 252 ? 19.345 -3.285 -15.335 1.00 93.38 252 ALA A O 1
ATOM 2015 N N . LEU A 1 253 ? 18.599 -2.021 -17.046 1.00 91.06 253 LEU A N 1
ATOM 2016 C CA . LEU A 1 253 ? 17.399 -1.531 -16.367 1.00 91.06 253 LEU A CA 1
ATOM 2017 C C . LEU A 1 253 ? 16.423 -2.675 -16.053 1.00 91.06 253 LEU A C 1
ATOM 2019 O O . LEU A 1 253 ? 15.892 -2.740 -14.940 1.00 91.06 253 LEU A O 1
ATOM 2023 N N . TYR A 1 254 ? 16.268 -3.622 -16.978 1.00 90.00 254 TYR A N 1
ATOM 2024 C CA . TYR A 1 254 ? 15.418 -4.792 -16.801 1.00 90.00 254 TYR A CA 1
ATOM 2025 C C . TYR A 1 254 ? 15.907 -5.677 -15.649 1.00 90.00 254 TYR A C 1
ATOM 2027 O O . TYR A 1 254 ? 15.130 -6.016 -14.751 1.00 90.00 254 TYR A O 1
ATOM 2035 N N . VAL A 1 255 ? 17.206 -6.002 -15.620 1.00 90.94 255 VAL A N 1
ATOM 2036 C CA . VAL A 1 255 ? 17.816 -6.794 -14.535 1.00 90.94 255 VAL A CA 1
ATOM 2037 C C . VAL A 1 255 ? 17.675 -6.077 -13.191 1.00 90.94 255 VAL A C 1
ATOM 2039 O O . VAL A 1 255 ? 17.268 -6.697 -12.204 1.00 90.94 255 VAL A O 1
ATOM 2042 N N . TYR A 1 256 ? 17.935 -4.766 -13.153 1.00 89.81 256 TYR A N 1
ATOM 2043 C CA . TYR A 1 256 ? 17.735 -3.953 -11.953 1.00 89.81 256 TYR A CA 1
ATOM 2044 C C . TYR A 1 256 ? 16.286 -4.027 -11.447 1.00 89.81 256 TYR A C 1
ATOM 2046 O O . TYR A 1 256 ? 16.058 -4.281 -10.263 1.00 89.81 256 TYR A O 1
ATOM 2054 N N . ASN A 1 257 ? 15.301 -3.887 -12.341 1.00 90.31 257 ASN A N 1
ATOM 2055 C CA . ASN A 1 257 ? 13.880 -3.995 -12.008 1.00 90.31 257 ASN A CA 1
ATOM 2056 C C . ASN A 1 257 ? 13.528 -5.347 -11.365 1.00 90.31 257 ASN A C 1
ATOM 2058 O O . ASN A 1 257 ? 12.751 -5.371 -10.409 1.00 90.31 257 ASN A O 1
ATOM 2062 N N . LEU A 1 258 ? 14.099 -6.458 -11.841 1.00 86.75 258 LEU A N 1
ATOM 2063 C CA . LEU A 1 258 ? 13.845 -7.782 -11.262 1.00 86.75 258 LEU A CA 1
ATOM 2064 C C . LEU A 1 258 ? 14.412 -7.917 -9.849 1.00 86.75 258 LEU A C 1
ATOM 2066 O O . LEU A 1 258 ? 13.699 -8.360 -8.946 1.00 86.75 258 LEU A O 1
ATOM 2070 N N . ILE A 1 259 ? 15.664 -7.498 -9.647 1.00 86.62 259 ILE A N 1
ATOM 2071 C CA . ILE A 1 259 ? 16.323 -7.548 -8.335 1.00 86.62 259 ILE A CA 1
ATOM 2072 C C . ILE A 1 259 ? 15.555 -6.678 -7.337 1.00 86.62 259 ILE A C 1
ATOM 2074 O O . ILE A 1 259 ? 15.172 -7.143 -6.258 1.00 86.62 259 ILE A O 1
ATOM 2078 N N . ASP A 1 260 ? 15.243 -5.442 -7.723 1.00 84.62 260 ASP A N 1
ATOM 2079 C CA . ASP A 1 260 ? 14.495 -4.508 -6.885 1.00 84.62 260 ASP A CA 1
ATOM 2080 C C . ASP A 1 260 ? 13.085 -5.057 -6.564 1.00 84.62 260 ASP A C 1
ATOM 2082 O O . ASP A 1 260 ? 12.594 -4.970 -5.431 1.00 84.62 260 ASP A O 1
ATOM 2086 N N . ALA A 1 261 ? 12.441 -5.735 -7.523 1.00 83.19 261 ALA A N 1
ATOM 2087 C CA . ALA A 1 261 ? 11.133 -6.367 -7.337 1.00 83.19 261 ALA A CA 1
ATOM 2088 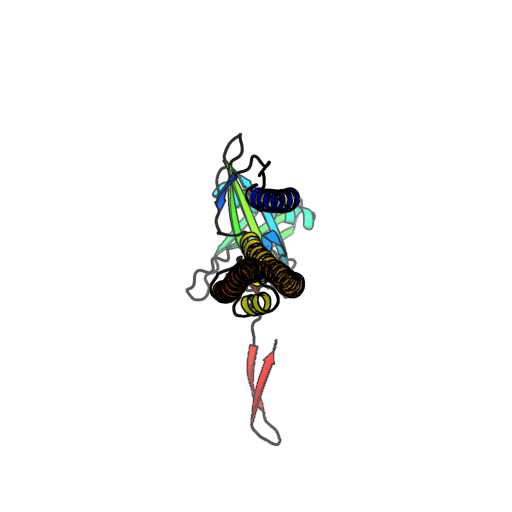C C . ALA A 1 261 ? 11.145 -7.589 -6.403 1.00 83.19 261 ALA A C 1
ATOM 2090 O O . ALA A 1 261 ? 10.081 -7.961 -5.900 1.00 83.19 261 ALA A O 1
ATOM 2091 N N . ILE A 1 262 ? 12.297 -8.175 -6.084 1.00 82.00 262 ILE A N 1
ATOM 2092 C CA . ILE A 1 262 ? 12.412 -9.233 -5.066 1.00 82.00 262 ILE A CA 1
ATOM 2093 C C . ILE A 1 262 ? 12.760 -8.627 -3.708 1.00 82.00 262 ILE A C 1
ATOM 2095 O O . ILE A 1 262 ? 12.091 -8.917 -2.715 1.00 82.00 262 ILE A O 1
ATOM 2099 N N . VAL A 1 263 ? 13.777 -7.766 -3.676 1.00 83.62 263 VAL A N 1
ATOM 2100 C CA . VAL A 1 263 ? 14.405 -7.296 -2.434 1.00 83.62 263 VAL A CA 1
ATOM 2101 C C . VAL A 1 263 ? 13.552 -6.249 -1.721 1.00 83.62 263 VAL A C 1
ATOM 2103 O O . VAL A 1 263 ? 13.464 -6.250 -0.493 1.00 83.62 263 VAL A O 1
ATOM 2106 N N . MET A 1 264 ? 12.883 -5.365 -2.466 1.00 81.88 264 MET A N 1
ATOM 2107 C CA . MET A 1 264 ? 12.232 -4.216 -1.844 1.00 81.88 264 MET A CA 1
ATOM 2108 C C . MET A 1 264 ? 10.958 -4.585 -1.090 1.00 81.88 264 MET A C 1
ATOM 2110 O O . MET A 1 264 ? 10.060 -5.257 -1.608 1.00 81.88 264 MET A O 1
ATOM 2114 N N . ASN A 1 265 ? 10.847 -4.067 0.128 1.00 85.75 265 ASN A N 1
ATOM 2115 C CA . ASN A 1 265 ? 9.615 -4.112 0.902 1.00 85.75 265 ASN A CA 1
ATOM 2116 C C . ASN A 1 265 ? 8.555 -3.198 0.268 1.00 85.75 265 ASN A C 1
ATOM 2118 O O . ASN A 1 265 ? 8.858 -2.095 -0.185 1.00 85.75 265 ASN A O 1
ATOM 2122 N N . GLY A 1 266 ? 7.312 -3.672 0.234 1.00 85.31 266 GLY A N 1
ATOM 2123 C CA . GLY A 1 266 ? 6.169 -2.911 -0.267 1.00 85.31 266 GLY A CA 1
ATOM 2124 C C . GLY A 1 266 ? 5.350 -2.268 0.849 1.00 85.31 266 GLY A C 1
ATOM 2125 O O . GLY A 1 266 ? 5.761 -2.240 2.013 1.00 85.31 266 GLY A O 1
ATOM 2126 N N . ARG A 1 267 ? 4.163 -1.773 0.487 1.00 88.50 267 ARG A N 1
ATOM 2127 C CA . ARG A 1 267 ? 3.149 -1.313 1.441 1.00 88.50 267 ARG A CA 1
ATOM 2128 C C . ARG A 1 267 ? 2.847 -2.405 2.463 1.00 88.50 267 ARG A C 1
ATOM 2130 O O . ARG A 1 267 ? 2.817 -3.595 2.155 1.00 88.50 267 ARG A O 1
ATOM 2137 N N . LYS A 1 268 ? 2.600 -1.993 3.699 1.00 90.19 268 LYS A N 1
ATOM 2138 C CA . LYS A 1 268 ? 2.135 -2.899 4.745 1.00 90.19 268 LYS A CA 1
ATOM 2139 C C . LYS A 1 268 ? 0.765 -3.454 4.345 1.00 90.19 268 LYS A C 1
ATOM 2141 O O . LYS A 1 268 ? -0.142 -2.686 4.023 1.00 90.19 268 LYS A O 1
ATOM 2146 N N . ARG A 1 269 ? 0.624 -4.781 4.336 1.00 87.75 269 ARG A N 1
ATOM 2147 C CA . ARG A 1 269 ? -0.629 -5.477 4.010 1.00 87.75 269 ARG A CA 1
ATOM 2148 C C . ARG A 1 269 ? -1.045 -6.409 5.136 1.00 87.75 269 ARG A C 1
ATOM 2150 O O . ARG A 1 269 ? -0.184 -7.014 5.777 1.00 87.75 269 ARG A O 1
ATOM 2157 N N . ALA A 1 270 ? -2.354 -6.535 5.320 1.00 85.69 270 ALA A N 1
ATOM 2158 C CA . ALA A 1 270 ? -2.940 -7.526 6.204 1.00 85.69 270 ALA A CA 1
ATOM 2159 C C . ALA A 1 270 ? -2.866 -8.913 5.549 1.00 85.69 270 ALA A C 1
ATOM 2161 O O . ALA A 1 270 ? -3.174 -9.076 4.366 1.00 85.69 270 ALA A O 1
ATOM 2162 N N . VAL A 1 271 ? -2.431 -9.904 6.318 1.00 84.75 271 VAL A N 1
ATOM 2163 C CA . VAL A 1 271 ? -2.469 -11.322 5.970 1.00 84.75 271 VAL A CA 1
ATOM 2164 C C . VAL A 1 271 ? -3.238 -12.027 7.072 1.00 84.75 271 VAL A C 1
ATOM 2166 O O . VAL A 1 271 ? -2.796 -12.065 8.224 1.00 84.75 271 VAL A O 1
ATOM 2169 N N . VAL A 1 272 ? -4.396 -12.557 6.694 1.00 80.62 272 VAL A N 1
ATOM 2170 C CA . VAL A 1 272 ? -5.250 -13.357 7.564 1.00 80.62 272 VAL A CA 1
ATOM 2171 C C . VAL A 1 272 ? -4.622 -14.738 7.707 1.00 80.62 272 VAL A C 1
ATOM 2173 O O . VAL A 1 272 ? -4.446 -15.453 6.718 1.00 80.62 272 VAL A O 1
ATOM 2176 N N . HIS A 1 273 ? -4.285 -15.123 8.934 1.00 73.81 273 HIS A N 1
ATOM 2177 C CA . HIS A 1 273 ? -3.895 -16.498 9.216 1.00 73.81 273 HIS A CA 1
ATOM 2178 C C . HIS A 1 273 ? -5.148 -17.339 9.408 1.00 73.81 273 HIS A C 1
ATOM 2180 O O . HIS A 1 273 ? -5.790 -17.271 10.457 1.00 73.81 273 HIS A O 1
ATOM 2186 N N . ARG A 1 274 ? -5.481 -18.159 8.409 1.00 66.50 274 ARG A N 1
ATOM 2187 C CA . ARG A 1 274 ? -6.456 -19.227 8.617 1.00 66.50 274 ARG A CA 1
ATOM 2188 C C . ARG A 1 274 ? -5.806 -20.307 9.480 1.00 66.50 274 ARG A C 1
ATOM 2190 O O . ARG A 1 274 ? -4.676 -20.703 9.179 1.00 66.50 274 ARG A O 1
ATOM 2197 N N . PRO A 1 275 ? -6.451 -20.747 10.571 1.00 60.12 275 PRO A N 1
ATOM 2198 C CA . PRO A 1 275 ? -5.945 -21.863 11.346 1.00 60.12 275 PRO A CA 1
ATOM 2199 C C . PRO A 1 275 ? -6.035 -23.115 10.475 1.00 60.12 275 PRO A C 1
ATOM 2201 O O . PRO A 1 275 ? -7.105 -23.691 10.331 1.00 60.12 275 PRO A O 1
ATOM 2204 N N . VAL A 1 276 ? -4.916 -23.522 9.878 1.00 60.59 276 VAL A N 1
ATOM 2205 C CA . VAL A 1 276 ? -4.829 -24.819 9.208 1.00 60.59 276 VAL A CA 1
ATOM 2206 C C . VAL A 1 276 ? -4.845 -25.867 10.310 1.00 60.59 276 VAL A C 1
ATOM 2208 O O . VAL A 1 276 ? -3.868 -26.024 11.045 1.00 60.59 276 VAL A O 1
ATOM 2211 N N . GLN A 1 277 ? -5.985 -26.531 10.477 1.00 60.53 277 GLN A N 1
ATOM 2212 C CA . GLN A 1 277 ? -6.100 -27.643 11.407 1.00 60.53 277 GLN A CA 1
ATOM 2213 C C . GLN A 1 277 ? -5.628 -28.894 10.680 1.00 60.53 277 GLN A C 1
ATOM 2215 O O . GLN A 1 277 ? -6.319 -29.437 9.819 1.00 60.53 277 GLN A O 1
ATOM 2220 N N . PHE A 1 278 ? -4.407 -29.304 11.010 1.00 66.31 278 PHE A N 1
ATOM 2221 C CA . PHE A 1 278 ? -3.876 -30.599 10.630 1.00 66.31 278 PHE A CA 1
ATOM 2222 C C . PHE A 1 278 ? -4.246 -31.590 11.724 1.00 66.31 278 PHE A C 1
ATOM 2224 O O . PHE A 1 278 ? -3.785 -31.460 12.860 1.00 66.31 278 PHE A O 1
ATOM 2231 N N . ALA A 1 279 ? -5.093 -32.552 11.390 1.00 73.62 279 ALA A N 1
ATOM 2232 C CA . ALA A 1 279 ? -5.480 -33.600 12.311 1.00 73.62 279 ALA A CA 1
ATOM 2233 C C . ALA A 1 279 ? -5.044 -34.960 11.765 1.00 73.62 279 ALA A C 1
ATOM 2235 O O . ALA A 1 279 ? -5.178 -35.255 10.576 1.00 73.62 279 ALA A O 1
ATOM 2236 N N . MET A 1 280 ? -4.483 -35.770 12.655 1.00 74.44 280 MET A N 1
ATOM 2237 C CA . MET A 1 280 ? -4.041 -37.126 12.377 1.00 74.44 280 MET A CA 1
ATOM 2238 C C . MET A 1 280 ? -4.947 -38.065 13.163 1.00 74.44 280 MET A C 1
ATOM 2240 O O . MET A 1 280 ? -5.035 -37.945 14.385 1.00 74.44 280 MET A O 1
ATOM 2244 N N . TYR A 1 281 ? -5.606 -38.988 12.472 1.00 80.38 281 TYR A N 1
ATOM 2245 C CA . TYR A 1 281 ? -6.466 -39.980 13.108 1.00 80.38 281 TYR A CA 1
ATOM 2246 C C . TYR A 1 281 ? -6.039 -41.389 12.688 1.00 80.38 281 TYR A C 1
ATOM 2248 O O . TYR A 1 281 ? -5.710 -41.601 11.515 1.00 80.38 281 TYR A O 1
ATOM 2256 N N . PRO A 1 282 ? -6.038 -42.365 13.613 1.00 74.94 282 PRO A N 1
ATOM 2257 C CA . PRO A 1 282 ? -5.868 -43.760 13.239 1.00 74.94 282 PRO A CA 1
ATOM 2258 C C . PRO A 1 282 ? -7.063 -44.193 12.380 1.00 74.94 282 PRO A C 1
ATOM 2260 O O . PRO A 1 282 ? -8.215 -43.988 12.760 1.00 74.94 282 PRO A O 1
ATOM 2263 N N . SER A 1 283 ? -6.785 -44.769 11.214 1.00 75.56 283 SER A N 1
ATOM 2264 C CA . SER A 1 283 ? -7.797 -45.330 10.321 1.00 75.56 283 SER A CA 1
ATOM 2265 C C . SER A 1 283 ? -7.839 -46.838 10.517 1.00 75.56 283 SER A C 1
ATOM 2267 O O . SER A 1 283 ? -6.832 -47.518 10.302 1.00 75.56 283 SER A O 1
ATOM 2269 N N . VAL A 1 284 ? -8.992 -47.348 10.944 1.00 66.06 284 VAL A N 1
ATOM 2270 C CA . VAL A 1 284 ? -9.227 -48.781 11.145 1.00 66.06 284 VAL A CA 1
ATOM 2271 C C . VAL A 1 284 ? -10.174 -49.261 10.045 1.00 66.06 284 VAL A C 1
ATOM 2273 O O . VAL A 1 284 ? -11.293 -48.766 9.929 1.00 66.06 284 VAL A O 1
ATOM 2276 N N . GLY A 1 285 ? -9.699 -50.191 9.217 1.00 69.81 285 GLY A N 1
ATOM 2277 C CA . GLY A 1 285 ? -10.380 -50.742 8.039 1.00 69.81 285 GLY A CA 1
ATOM 2278 C C . GLY A 1 285 ? -9.574 -51.907 7.448 1.00 69.81 285 GLY A C 1
ATOM 2279 O O . GLY A 1 285 ? -8.688 -52.430 8.119 1.00 69.81 285 GLY A O 1
ATOM 2280 N N . GLU A 1 286 ? -9.831 -52.306 6.195 1.00 62.00 286 GLU A N 1
ATOM 2281 C CA . GLU A 1 286 ? -9.118 -53.434 5.546 1.00 62.00 286 GLU A CA 1
ATOM 2282 C C . GLU A 1 286 ? -7.594 -53.223 5.440 1.00 62.00 286 GLU A C 1
ATOM 2284 O O . GLU A 1 286 ? -6.830 -54.186 5.435 1.00 62.00 286 GLU A O 1
ATOM 2289 N N . CYS A 1 287 ? -7.146 -51.966 5.461 1.00 55.50 287 CYS A N 1
ATOM 2290 C CA . CYS A 1 287 ? -5.757 -51.587 5.694 1.00 55.50 287 CYS A CA 1
ATOM 2291 C C . CYS A 1 287 ? -5.696 -50.653 6.909 1.00 55.50 287 CYS A C 1
ATOM 2293 O O . CYS A 1 287 ? -6.140 -49.506 6.834 1.00 55.50 287 CYS A O 1
ATOM 2295 N N . ASN A 1 288 ? -5.122 -51.125 8.019 1.00 76.50 288 ASN A N 1
ATOM 2296 C CA . ASN A 1 288 ? -4.810 -50.266 9.161 1.00 76.50 288 ASN A CA 1
ATOM 2297 C C . ASN A 1 288 ? -3.782 -49.212 8.735 1.00 76.50 288 ASN A C 1
ATOM 2299 O O . ASN A 1 288 ? -2.724 -49.549 8.199 1.00 76.50 288 ASN A O 1
ATOM 2303 N N . GLY A 1 289 ? -4.083 -47.940 8.978 1.00 80.19 289 GLY A N 1
ATOM 2304 C CA . GLY A 1 289 ? -3.235 -46.841 8.531 1.00 80.19 289 GLY A CA 1
ATOM 2305 C C . GLY A 1 289 ? -3.451 -45.556 9.316 1.00 80.19 289 GLY A C 1
ATOM 2306 O O . GLY A 1 289 ? -4.183 -45.507 10.303 1.00 80.19 289 GLY A O 1
ATOM 2307 N N . VAL A 1 290 ? -2.795 -44.494 8.861 1.00 81.62 290 VAL A N 1
ATOM 2308 C CA . VAL A 1 290 ? -2.928 -43.149 9.422 1.00 81.62 290 VAL A CA 1
ATOM 2309 C C . VAL A 1 290 ? -3.631 -42.275 8.394 1.00 81.62 290 VAL A C 1
ATOM 2311 O O . VAL A 1 290 ? -3.147 -42.130 7.272 1.00 81.62 290 VAL A O 1
ATOM 2314 N N . SER A 1 291 ? -4.762 -41.692 8.783 1.00 76.56 291 SER A N 1
ATOM 2315 C CA . SER A 1 291 ? -5.484 -40.718 7.969 1.00 76.56 291 SER A CA 1
ATOM 2316 C C . SER A 1 291 ? -5.084 -39.306 8.369 1.00 76.56 291 SER A C 1
ATOM 2318 O O . SER A 1 291 ? -5.058 -38.954 9.551 1.00 76.56 291 SER A O 1
ATOM 2320 N N . PHE A 1 292 ? -4.805 -38.486 7.361 1.00 80.94 292 PHE A N 1
ATOM 2321 C CA . PHE A 1 292 ? -4.527 -37.066 7.516 1.00 80.94 292 PHE A CA 1
ATOM 2322 C C . PHE A 1 292 ? -5.739 -36.266 7.055 1.00 80.94 292 PHE A C 1
ATOM 2324 O O . PHE A 1 292 ? -6.153 -36.377 5.902 1.00 80.94 292 PHE A O 1
ATOM 2331 N N . ALA A 1 293 ? -6.291 -35.451 7.947 1.00 74.62 293 ALA A N 1
ATOM 2332 C CA . ALA A 1 293 ? -7.326 -34.487 7.620 1.00 74.62 293 ALA A CA 1
ATOM 2333 C C . ALA A 1 293 ? -6.721 -33.079 7.631 1.00 74.62 293 ALA A C 1
ATOM 2335 O O . ALA A 1 293 ? -6.123 -32.642 8.619 1.00 74.62 293 ALA A O 1
ATOM 2336 N N . LEU A 1 294 ? -6.874 -32.380 6.509 1.00 68.50 294 LEU A N 1
ATOM 2337 C CA . LEU A 1 294 ? -6.530 -30.972 6.345 1.00 68.50 294 LEU A CA 1
ATOM 2338 C C . LEU A 1 294 ? -7.834 -30.202 6.160 1.00 68.50 294 LEU A C 1
ATOM 2340 O O . LEU A 1 294 ? -8.459 -30.298 5.107 1.00 68.50 294 LEU A O 1
ATOM 2344 N N . ASN A 1 295 ? -8.230 -29.452 7.187 1.00 59.72 295 ASN A N 1
ATOM 2345 C CA . ASN A 1 295 ? -9.368 -28.541 7.103 1.00 59.72 295 ASN A CA 1
ATOM 2346 C C . ASN A 1 295 ? -8.854 -27.133 6.766 1.00 59.72 295 ASN A C 1
ATOM 2348 O O . ASN A 1 295 ? -7.982 -26.609 7.471 1.00 59.72 295 ASN A O 1
ATOM 2352 N N . PHE A 1 296 ? -9.360 -26.565 5.664 1.00 53.72 296 PHE A N 1
ATOM 2353 C CA . PHE A 1 296 ? -8.991 -25.248 5.122 1.00 53.72 296 PHE A CA 1
ATOM 2354 C C . PHE A 1 296 ? -9.958 -24.140 5.547 1.00 53.72 296 PHE A C 1
ATOM 2356 O O . PHE A 1 296 ? -11.162 -24.443 5.691 1.00 53.72 296 PHE A O 1
#